Protein AF-A0AA95G9Y7-F1 (afdb_monomer)

Sequence (364 aa):
MKKKYLAIGLLVFGACGKKENTESSNKNIEGNEYFWQDPNPALSSEVNNLIQQQLNQIKGSCKTSQFDTLCQQVSVFPSKAQPKAESEGLRVLIFDDDSMRLASFTRYSKRVLLNLRENENGNFLEDTEDLKIPLAVKNILLDTLANDKYEKIPYELLNRSKSLFKNYFSNSIHGTNNLHGSLIFNYLANNSPSSQFIIAYSNKTDILRKLLTSNDSEEVKLEKISKYFNSNAESLIRNINDYNINFVSLSRGVSRDYYLGMSVSNNLKLKIEQLYYDKFLNRIANETNAVLVQSAADPEYHINKNDPFYFSDCTKNNNRIRVAFVGEYNHSFSKLGSRESKYIETNKKAEQCTDVFINIPNDE

Secondary structure (DSSP, 8-state):
----------------------------------SS--S-HHHHHHHHHHHHHHHTT--S-TTT-TT-GGGSEEEEPPP-PPPPGGGTT--EEEEE-GGGHHHHHTTTGGGEEEEEEE-TTS-EEE--PPEEEEHHHHIIIIIITTSTTTTTS-GGGGHHHHHHHHHHHTTTS-S-S--HHHHHHHHHHHH-TT--EEEEE--HHHHHHHHHTSSS-HHHHHHHHHHHHHHHHHHHHHHHHHTT--EEEE---S-GGGGTT----HHHHHHHHHHHIIIIIHHHHHSSSSEEEEE---TT----TTSTTIIIII---TTEEEEEEE--TT----TT----GGGGGGGTTTGGG-SEEEE-----

Solvent-accessible surface area (backbone atoms only — not comparable to full-atom values): 20914 Å² total; per-residue (Å²): 132,92,83,94,84,84,85,91,84,89,88,80,87,82,87,89,87,82,88,83,89,80,79,82,76,92,71,74,79,81,63,88,68,64,91,70,77,70,92,48,60,68,60,44,50,50,55,35,53,54,51,42,62,57,57,72,68,54,95,53,36,40,90,75,32,68,86,40,71,52,38,33,75,39,80,42,53,59,32,68,25,77,91,57,77,80,18,66,85,44,16,34,34,40,44,37,43,63,46,31,51,65,47,40,38,31,34,44,18,82,33,19,46,36,41,29,34,46,44,93,66,28,36,59,42,76,50,78,68,63,48,68,33,25,37,49,55,47,46,48,31,37,74,46,31,42,31,90,92,43,48,60,57,49,73,79,65,39,56,90,33,50,61,59,53,44,63,38,34,64,87,56,72,62,94,62,100,54,59,58,29,30,50,56,49,52,52,51,50,36,75,39,72,53,40,31,30,34,44,35,27,55,51,57,76,57,50,56,45,55,54,70,73,45,93,65,54,73,68,58,37,50,52,53,50,42,50,29,32,35,32,36,26,55,40,47,49,49,56,34,62,80,67,57,32,35,33,34,42,32,76,64,81,81,52,77,76,74,49,64,97,54,99,68,56,67,70,59,47,29,53,48,26,39,39,44,21,66,33,23,57,53,40,46,29,70,78,43,91,23,38,33,40,27,50,30,51,60,40,91,43,72,75,46,94,89,39,41,54,21,45,48,48,45,57,86,52,94,34,49,45,25,39,36,76,31,86,62,81,92,57,91,74,53,100,86,55,84,86,64,68,76,69,40,66,86,32,61,46,18,50,84,27,38,74,44,76,41,81,58,89,79,96,125

Nearest PDB structures (foldseek):
  4w8b-assembly1_A  TM=4.352E-01  e=1.012E-01  uncultured bacterium
  3zmr-assembly2_B  TM=3.519E-01  e=2.431E-01  Bacteroides ovatus
  6haa-assembly2_B  TM=3.361E-01  e=2.896E-01  Cellvibrio japonicus Ueda107
  1xya-assembly1_B-2  TM=3.220E-01  e=4.256E+00  Streptomyces olivochromogenes
  1clk-assembly1_A  TM=3.272E-01  e=4.015E+00  Streptomyces diastaticus

Mean predicted aligned error: 10.26 Å

Structure (mmCIF, N/CA/C/O backbone):
data_AF-A0AA95G9Y7-F1
#
_entry.id   AF-A0AA95G9Y7-F1
#
loop_
_atom_site.group_PDB
_atom_site.id
_atom_site.type_symbol
_atom_site.label_atom_id
_atom_site.label_alt_id
_atom_site.label_comp_id
_atom_site.label_asym_id
_atom_site.label_entity_id
_atom_site.label_seq_id
_atom_site.pdbx_PDB_ins_code
_atom_site.Cartn_x
_atom_site.Cartn_y
_atom_site.Cartn_z
_atom_site.occupancy
_atom_site.B_iso_or_equiv
_atom_site.auth_seq_id
_atom_site.auth_comp_id
_atom_site.auth_asym_id
_atom_site.auth_atom_id
_atom_site.pdbx_PDB_model_num
ATOM 1 N N . MET A 1 1 ? 36.450 -7.597 64.396 1.00 30.86 1 MET A N 1
ATOM 2 C CA . MET A 1 1 ? 37.607 -6.823 63.862 1.00 30.86 1 MET A CA 1
ATOM 3 C C . MET A 1 1 ? 38.165 -7.529 62.622 1.00 30.86 1 MET A C 1
ATOM 5 O O . MET A 1 1 ? 37.972 -8.728 62.559 1.00 30.86 1 MET A O 1
ATOM 9 N N . LYS A 1 2 ? 38.832 -6.795 61.700 1.00 26.47 2 LYS A N 1
ATOM 10 C CA . LYS A 1 2 ? 40.014 -7.163 60.850 1.00 26.47 2 LYS A CA 1
ATOM 11 C C . LYS A 1 2 ? 40.181 -8.650 60.418 1.00 26.47 2 LYS A C 1
ATOM 13 O O . LYS A 1 2 ? 40.259 -9.489 61.298 1.00 26.47 2 LYS A O 1
ATOM 18 N N . LYS A 1 3 ? 40.423 -9.070 59.160 1.00 26.83 3 LYS A N 1
ATOM 19 C CA . LYS A 1 3 ? 40.671 -8.504 57.792 1.00 26.83 3 LYS A CA 1
ATOM 20 C C . LYS A 1 3 ? 40.284 -9.630 56.778 1.00 26.83 3 LYS A C 1
ATOM 22 O O . LYS A 1 3 ? 40.295 -10.781 57.185 1.00 26.83 3 LYS A O 1
ATOM 27 N N . LYS A 1 4 ? 39.826 -9.430 55.530 1.00 29.59 4 LYS A N 1
ATOM 28 C CA . LYS A 1 4 ? 40.417 -8.809 54.310 1.00 29.59 4 LYS A CA 1
ATOM 29 C C . LYS A 1 4 ? 41.682 -9.481 53.715 1.00 29.59 4 LYS A C 1
ATOM 31 O O . LYS A 1 4 ? 42.778 -9.141 54.141 1.00 29.59 4 LYS A O 1
ATOM 36 N N . TYR A 1 5 ? 41.486 -10.256 52.637 1.00 28.80 5 TYR A N 1
ATOM 37 C CA . TYR A 1 5 ? 42.328 -10.434 51.423 1.00 28.80 5 TYR A CA 1
ATOM 38 C C . TYR A 1 5 ? 41.368 -10.836 50.265 1.00 28.80 5 TYR A C 1
ATOM 40 O O . TYR A 1 5 ? 40.362 -11.467 50.580 1.00 28.80 5 TYR A O 1
ATOM 48 N N . LEU A 1 6 ? 41.450 -10.481 48.970 1.00 23.64 6 LEU A N 1
ATOM 49 C CA . LEU A 1 6 ? 42.332 -9.655 48.109 1.00 23.64 6 LEU A CA 1
ATOM 50 C C . LEU A 1 6 ? 43.376 -10.401 47.234 1.00 23.64 6 LEU A C 1
ATOM 52 O O . LEU A 1 6 ? 44.084 -11.261 47.739 1.00 23.64 6 LEU A O 1
ATOM 56 N N . ALA A 1 7 ? 43.486 -9.951 45.966 1.00 25.08 7 ALA A N 1
ATOM 57 C CA . ALA A 1 7 ? 44.281 -10.445 44.814 1.00 25.08 7 ALA A CA 1
ATOM 58 C C . ALA A 1 7 ? 43.770 -11.764 44.170 1.00 25.08 7 ALA A C 1
ATOM 60 O O . ALA A 1 7 ? 43.450 -12.693 44.899 1.00 25.08 7 ALA A O 1
ATOM 61 N N . ILE A 1 8 ? 43.530 -11.930 42.852 1.00 23.41 8 ILE A N 1
ATOM 62 C CA . ILE A 1 8 ? 43.973 -11.316 41.562 1.00 23.41 8 ILE A CA 1
ATOM 63 C C . ILE A 1 8 ? 45.284 -11.903 40.995 1.00 23.41 8 ILE A C 1
ATOM 65 O O . ILE A 1 8 ? 46.336 -11.758 41.605 1.00 23.41 8 ILE A O 1
ATOM 69 N N . GLY A 1 9 ? 45.207 -12.471 39.778 1.00 22.39 9 GLY A N 1
ATOM 70 C CA . GLY A 1 9 ? 46.337 -12.915 38.938 1.00 22.39 9 GLY A CA 1
ATOM 71 C C . GLY A 1 9 ? 45.925 -14.063 37.990 1.00 22.39 9 GLY A C 1
ATOM 72 O O . GLY A 1 9 ? 45.744 -15.175 38.461 1.00 22.39 9 GLY A O 1
ATOM 73 N N . LEU A 1 10 ? 45.495 -13.829 36.742 1.00 22.98 10 LEU A N 1
ATOM 74 C CA . LEU A 1 10 ? 46.286 -13.639 35.503 1.00 22.98 10 LEU A CA 1
ATOM 75 C C . LEU A 1 10 ? 47.171 -14.828 35.072 1.00 22.98 10 LEU A C 1
ATOM 77 O O . LEU A 1 10 ? 48.217 -15.067 35.664 1.00 22.98 10 LEU A O 1
ATOM 81 N N . LEU A 1 11 ? 46.816 -15.447 33.938 1.00 24.80 11 LEU A N 1
ATOM 82 C CA . LEU A 1 11 ? 47.753 -15.953 32.923 1.00 24.80 11 LEU A CA 1
ATOM 83 C C . LEU A 1 11 ? 47.055 -15.995 31.545 1.00 24.80 11 LEU A C 1
ATOM 85 O O . LEU A 1 11 ? 45.828 -16.034 31.473 1.00 24.80 11 LEU A O 1
ATOM 89 N N . VAL A 1 12 ? 47.833 -15.882 30.464 1.00 24.73 12 VAL A N 1
ATOM 90 C CA . VAL A 1 12 ? 47.391 -15.608 29.076 1.00 24.73 12 VAL A CA 1
ATOM 91 C C . VAL A 1 12 ? 48.284 -16.407 28.099 1.00 24.73 12 VAL A C 1
ATOM 93 O O . VAL A 1 12 ? 49.319 -16.918 28.519 1.00 24.73 12 VAL A O 1
ATOM 96 N N . PHE A 1 13 ? 47.914 -16.446 26.808 1.00 23.73 13 PHE A N 1
ATOM 97 C CA . PHE A 1 13 ? 48.623 -17.063 25.663 1.00 23.73 13 PHE A CA 1
ATOM 98 C C . PHE A 1 13 ? 48.520 -18.609 25.569 1.00 23.73 13 PHE A C 1
ATOM 100 O O . PHE A 1 13 ? 48.408 -19.290 26.578 1.00 23.73 13 PHE A O 1
ATOM 107 N N . GLY A 1 14 ? 48.542 -19.233 24.379 1.00 22.42 14 GLY A N 1
ATOM 108 C CA . GLY A 1 14 ? 48.404 -18.649 23.035 1.00 22.42 14 GLY A CA 1
ATOM 109 C C . GLY A 1 14 ? 48.914 -19.521 21.866 1.00 22.42 14 GLY A C 1
ATOM 110 O O . GLY A 1 14 ? 50.105 -19.774 21.780 1.00 22.42 14 GLY A O 1
ATOM 111 N N . ALA A 1 15 ? 48.015 -19.823 20.915 1.00 23.59 15 ALA A N 1
ATOM 112 C CA . ALA A 1 15 ? 48.247 -20.086 19.477 1.00 23.59 15 ALA A CA 1
ATOM 113 C C . ALA A 1 15 ? 48.925 -21.390 18.938 1.00 23.59 15 ALA A C 1
ATOM 115 O O . ALA A 1 15 ? 50.012 -21.786 19.334 1.00 23.59 15 ALA A O 1
ATOM 116 N N . CYS A 1 16 ? 48.311 -21.890 17.846 1.00 24.09 16 CYS A N 1
ATOM 117 C CA . CYS A 1 16 ? 48.890 -22.514 16.630 1.00 24.09 16 CYS A CA 1
ATOM 118 C C . CYS A 1 16 ? 49.346 -23.998 16.542 1.00 24.09 16 CYS A C 1
ATOM 120 O O . CYS A 1 16 ? 50.418 -24.373 17.000 1.00 24.09 16 CYS A O 1
ATOM 122 N N . GLY A 1 17 ? 48.654 -24.745 15.656 1.00 24.36 17 GLY A N 1
ATOM 123 C CA . GLY A 1 17 ? 49.192 -25.864 14.849 1.00 24.36 17 GLY A CA 1
ATOM 124 C C . GLY A 1 17 ? 48.688 -27.268 15.234 1.00 24.36 17 GLY A C 1
ATOM 125 O O . GLY A 1 17 ? 48.636 -27.580 16.412 1.00 24.36 17 GLY A O 1
ATOM 126 N N . LYS A 1 18 ? 48.321 -28.171 14.307 1.00 25.34 18 LYS A N 1
ATOM 127 C CA . LYS A 1 18 ? 48.218 -28.108 12.826 1.00 25.34 18 LYS A CA 1
ATOM 128 C C . LYS A 1 18 ? 47.120 -29.080 12.323 1.00 25.34 18 LYS A C 1
ATOM 130 O O . LYS A 1 18 ? 46.614 -29.884 13.094 1.00 25.34 18 LYS A O 1
ATOM 135 N N . LYS A 1 19 ? 46.761 -28.985 11.032 1.00 30.19 19 LYS A N 1
ATOM 136 C CA . LYS A 1 19 ? 45.805 -29.880 10.341 1.00 30.19 19 LYS A CA 1
ATOM 137 C C . LYS A 1 19 ? 46.267 -31.343 10.309 1.00 30.19 19 LYS A C 1
ATOM 139 O O . LYS A 1 19 ? 47.453 -31.583 10.101 1.00 30.19 19 LYS A O 1
ATOM 144 N N . GLU A 1 20 ? 45.296 -32.248 10.229 1.00 27.09 20 GLU A N 1
ATOM 145 C CA . GLU A 1 20 ? 45.345 -33.375 9.287 1.00 27.09 20 GLU A CA 1
ATOM 146 C C . GLU A 1 20 ? 44.022 -33.442 8.495 1.00 27.09 20 GLU A C 1
ATOM 148 O O . GLU A 1 20 ? 43.047 -32.784 8.869 1.00 27.09 20 GLU A O 1
ATOM 153 N N . ASN A 1 21 ? 44.011 -34.117 7.343 1.00 26.23 21 ASN A N 1
ATOM 154 C CA . ASN A 1 21 ? 42.935 -33.987 6.351 1.00 26.23 21 ASN A CA 1
ATOM 155 C C . ASN A 1 21 ? 41.857 -35.072 6.497 1.00 26.23 21 ASN A C 1
ATOM 157 O O . ASN A 1 21 ? 42.170 -36.256 6.559 1.00 26.23 21 ASN A O 1
ATOM 161 N N . THR A 1 22 ? 40.590 -34.674 6.379 1.00 31.47 22 THR A N 1
ATOM 162 C CA . THR A 1 22 ? 39.529 -35.536 5.836 1.00 31.47 22 THR A CA 1
ATOM 163 C C . THR A 1 22 ? 39.058 -34.930 4.520 1.00 31.47 22 THR A C 1
ATOM 165 O O . THR A 1 22 ? 38.444 -33.866 4.492 1.00 31.47 22 THR A O 1
ATOM 168 N N . GLU A 1 23 ? 39.419 -35.574 3.412 1.00 29.02 23 GLU A N 1
ATOM 169 C CA . GLU A 1 23 ? 38.841 -35.274 2.102 1.00 29.02 23 GLU A CA 1
ATOM 170 C C . GLU A 1 23 ? 37.500 -36.001 1.931 1.00 29.02 23 GLU A C 1
ATOM 172 O O . GLU A 1 23 ? 37.201 -36.970 2.629 1.00 29.02 23 GLU A O 1
ATOM 177 N N . SER A 1 24 ? 36.718 -35.544 0.951 1.00 27.02 24 SER A N 1
ATOM 178 C CA . SER A 1 24 ? 35.303 -35.865 0.720 1.00 27.02 24 SER A CA 1
ATOM 179 C C . SER A 1 24 ? 34.350 -35.333 1.819 1.00 27.02 24 SER A C 1
ATOM 181 O O . SER A 1 24 ? 34.545 -35.558 3.004 1.00 27.02 24 SER A O 1
ATOM 183 N N . SER A 1 25 ? 33.290 -34.581 1.508 1.00 27.66 25 SER A N 1
ATOM 184 C CA . SER A 1 25 ? 32.765 -34.188 0.193 1.00 27.66 25 SER A CA 1
ATOM 185 C C . SER A 1 25 ? 32.640 -32.669 0.063 1.00 27.66 25 SER A C 1
ATOM 187 O O . SER A 1 25 ? 32.062 -32.009 0.924 1.00 27.66 25 SER A O 1
ATOM 189 N N . ASN A 1 26 ? 33.100 -32.126 -1.071 1.00 28.78 26 ASN A N 1
ATOM 190 C CA . ASN A 1 26 ? 32.637 -30.825 -1.549 1.00 28.78 26 ASN A CA 1
ATOM 191 C C . ASN A 1 26 ? 31.182 -30.974 -2.008 1.00 28.78 26 ASN A C 1
ATOM 193 O O . ASN A 1 26 ? 30.898 -31.065 -3.202 1.00 28.78 26 ASN A O 1
ATOM 197 N N . LYS A 1 27 ? 30.243 -30.978 -1.059 1.00 27.58 27 LYS A N 1
ATOM 198 C CA . LYS A 1 27 ? 28.942 -30.387 -1.348 1.00 27.58 27 LYS A CA 1
ATOM 199 C C . LYS A 1 27 ? 29.130 -28.880 -1.318 1.00 27.58 27 LYS A C 1
ATOM 201 O O . LYS A 1 27 ? 29.142 -28.274 -0.249 1.00 27.58 27 LYS A O 1
ATOM 206 N N . ASN A 1 28 ? 29.252 -28.290 -2.503 1.00 30.48 28 ASN A N 1
ATOM 207 C CA . ASN A 1 28 ? 28.857 -26.903 -2.677 1.00 30.48 28 ASN A CA 1
ATOM 208 C C . ASN A 1 28 ? 27.425 -26.783 -2.142 1.00 30.48 28 ASN A C 1
ATOM 210 O O . ASN A 1 28 ? 26.511 -27.378 -2.709 1.00 30.48 28 ASN A O 1
ATOM 214 N N . ILE A 1 29 ? 27.219 -26.009 -1.075 1.00 31.02 29 ILE A N 1
ATOM 215 C CA . ILE A 1 29 ? 25.892 -25.459 -0.769 1.00 31.02 29 ILE A CA 1
ATOM 216 C C . ILE A 1 29 ? 25.735 -24.198 -1.633 1.00 31.02 29 ILE A C 1
ATOM 218 O O . ILE A 1 29 ? 25.588 -23.074 -1.161 1.00 31.02 29 ILE A O 1
ATOM 222 N N . GLU A 1 30 ? 25.842 -24.405 -2.947 1.00 33.47 30 GLU A N 1
ATOM 223 C CA . GLU A 1 30 ? 25.280 -23.509 -3.947 1.00 33.47 30 GLU A CA 1
ATOM 224 C C . GLU A 1 30 ? 23.775 -23.751 -3.907 1.00 33.47 30 GLU A C 1
ATOM 226 O O . GLU A 1 30 ? 23.289 -24.742 -4.443 1.00 33.47 30 GLU A O 1
ATOM 231 N N . GLY A 1 31 ? 23.061 -22.892 -3.182 1.00 30.95 31 GLY A N 1
ATOM 232 C CA . GLY A 1 31 ? 21.635 -23.076 -2.937 1.00 30.95 31 GLY A CA 1
ATOM 233 C C . GLY A 1 31 ? 21.244 -22.905 -1.474 1.00 30.95 31 GLY A C 1
ATOM 234 O O . GLY A 1 31 ? 20.761 -23.842 -0.849 1.00 30.95 31 GLY A O 1
ATOM 235 N N . ASN A 1 32 ? 21.292 -21.662 -0.985 1.00 31.58 32 ASN A N 1
ATOM 236 C CA . ASN A 1 32 ? 20.042 -21.142 -0.432 1.00 31.58 32 ASN A CA 1
ATOM 237 C C . ASN A 1 32 ? 19.135 -20.906 -1.647 1.00 31.58 32 ASN A C 1
ATOM 239 O O . ASN A 1 32 ? 19.157 -19.830 -2.247 1.00 31.58 32 ASN A O 1
ATOM 243 N N . GLU A 1 33 ? 18.435 -21.953 -2.089 1.00 38.56 33 GLU A N 1
ATOM 244 C CA . GLU A 1 33 ? 17.423 -21.817 -3.131 1.00 38.56 33 GLU A CA 1
ATOM 245 C C . GLU A 1 33 ? 16.300 -20.952 -2.559 1.00 38.56 33 GLU A C 1
ATOM 247 O O . GLU A 1 33 ? 15.629 -21.337 -1.602 1.00 38.56 33 GLU A O 1
ATOM 252 N N . TYR A 1 34 ? 16.130 -19.750 -3.111 1.00 45.41 34 TYR A N 1
ATOM 253 C CA . TYR A 1 34 ? 15.002 -18.896 -2.764 1.00 45.41 34 TYR A CA 1
ATOM 254 C C . TYR A 1 34 ? 13.709 -19.683 -3.006 1.00 45.41 34 TYR A C 1
ATOM 256 O O . TYR A 1 34 ? 13.518 -20.230 -4.089 1.00 45.41 34 TYR A O 1
ATOM 264 N N . PHE A 1 35 ? 12.809 -19.719 -2.017 1.00 48.72 35 PHE A N 1
ATOM 265 C CA . PHE A 1 35 ? 11.574 -20.523 -2.063 1.00 48.72 35 PHE A CA 1
ATOM 266 C C . PHE A 1 35 ? 10.632 -20.174 -3.237 1.00 48.72 35 PHE A C 1
ATOM 268 O O . PHE A 1 35 ? 9.710 -20.927 -3.553 1.00 48.72 35 PHE A O 1
ATOM 275 N N . TRP A 1 36 ? 10.899 -19.065 -3.929 1.00 51.94 36 TRP A N 1
ATOM 276 C CA . TRP A 1 36 ? 10.434 -18.801 -5.284 1.00 51.94 36 TRP A CA 1
ATOM 277 C C . TRP A 1 36 ? 11.078 -19.753 -6.304 1.00 51.94 36 TRP A C 1
ATOM 279 O O . TRP A 1 36 ? 12.135 -19.458 -6.864 1.00 51.94 36 TRP A O 1
ATOM 289 N N . GLN A 1 37 ? 10.389 -20.853 -6.623 1.00 63.66 37 GLN A N 1
ATOM 290 C CA . GLN A 1 37 ? 10.667 -21.602 -7.852 1.00 63.66 37 GLN A CA 1
ATOM 291 C C . GLN A 1 37 ? 10.504 -20.666 -9.058 1.00 63.66 37 GLN A C 1
ATOM 293 O O . GLN A 1 37 ? 9.392 -20.241 -9.370 1.00 63.66 37 GLN A O 1
ATOM 298 N N . ASP A 1 38 ? 11.615 -20.338 -9.718 1.00 71.94 38 ASP A N 1
ATOM 299 C CA . ASP A 1 38 ? 11.635 -19.461 -10.887 1.00 71.94 38 ASP A CA 1
ATOM 300 C C . ASP A 1 38 ? 10.831 -20.099 -12.040 1.00 71.94 38 ASP A C 1
ATOM 302 O O . ASP A 1 38 ? 11.243 -21.135 -12.573 1.00 71.94 38 ASP A O 1
ATOM 306 N N . PRO A 1 39 ? 9.684 -19.517 -12.445 1.00 73.19 39 PRO A N 1
ATOM 307 C CA . PRO A 1 39 ? 8.823 -20.109 -13.462 1.00 73.19 39 PRO A CA 1
ATOM 308 C C . PRO A 1 39 ? 9.375 -19.923 -14.883 1.00 73.19 39 PRO A C 1
ATOM 310 O O . PRO A 1 39 ? 8.835 -20.506 -15.823 1.00 73.19 39 PRO A O 1
ATOM 313 N N . ASN A 1 40 ? 10.417 -19.102 -15.072 1.00 81.75 40 ASN A N 1
ATOM 314 C CA . ASN A 1 40 ? 11.083 -18.919 -16.358 1.00 81.75 40 ASN A CA 1
ATOM 315 C C . ASN A 1 40 ? 12.567 -18.516 -16.177 1.00 81.75 40 ASN A C 1
ATOM 317 O O . ASN A 1 40 ? 12.933 -17.365 -16.443 1.00 81.75 40 ASN A O 1
ATOM 321 N N . PRO A 1 41 ? 13.454 -19.464 -15.805 1.00 84.94 41 PRO A N 1
ATOM 322 C CA . PRO A 1 41 ? 14.859 -19.167 -15.506 1.00 84.94 41 PRO A CA 1
ATOM 323 C C . PRO A 1 41 ? 15.636 -18.541 -16.671 1.00 84.94 41 PRO A C 1
ATOM 325 O O . PRO A 1 41 ? 16.588 -17.790 -16.459 1.00 84.94 41 PRO A O 1
ATOM 328 N N . ALA A 1 42 ? 15.225 -18.820 -17.914 1.00 87.50 42 ALA A N 1
ATOM 329 C CA . ALA A 1 42 ? 15.809 -18.207 -19.103 1.00 87.50 42 ALA A CA 1
ATOM 330 C C . ALA A 1 42 ? 15.519 -16.697 -19.155 1.00 87.50 42 ALA A C 1
ATOM 332 O O . ALA A 1 42 ? 16.441 -15.900 -19.320 1.00 87.50 42 ALA A O 1
ATOM 333 N N . LEU A 1 43 ? 14.259 -16.305 -18.944 1.00 86.69 43 LEU A N 1
ATOM 334 C CA . LEU A 1 43 ? 13.825 -14.907 -18.908 1.00 86.69 43 LEU A CA 1
ATOM 335 C C . LEU A 1 43 ? 14.426 -14.152 -17.712 1.00 86.69 43 LEU A C 1
ATOM 337 O O . LEU A 1 43 ? 14.919 -13.033 -17.864 1.00 86.69 43 LEU A O 1
ATOM 341 N N . SER A 1 44 ? 14.440 -14.781 -16.536 1.00 87.12 44 SER A N 1
ATOM 342 C CA . SER A 1 44 ? 15.056 -14.229 -15.326 1.00 87.12 44 SER A CA 1
ATOM 343 C C . SER A 1 44 ? 16.564 -14.025 -15.506 1.00 87.12 44 SER A C 1
ATOM 345 O O . SER A 1 44 ? 17.100 -12.983 -15.122 1.00 87.12 44 SER A O 1
ATOM 347 N N . SER A 1 45 ? 17.271 -14.958 -16.157 1.00 87.62 45 SER A N 1
ATOM 348 C CA . SER A 1 45 ? 18.690 -14.770 -16.476 1.00 87.62 45 SER A CA 1
ATOM 349 C C . SER A 1 45 ? 18.920 -13.712 -17.560 1.00 87.62 45 SER A C 1
ATOM 351 O O . SER A 1 45 ? 19.908 -12.985 -17.472 1.00 87.62 45 SER A O 1
ATOM 353 N N . GLU A 1 46 ? 18.038 -13.591 -18.557 1.00 90.81 46 GLU A N 1
ATOM 354 C CA . GLU A 1 46 ? 18.117 -12.557 -19.599 1.00 90.81 46 GLU A CA 1
ATOM 355 C C . GLU A 1 46 ? 18.043 -11.149 -18.988 1.00 90.81 46 GLU A C 1
ATOM 357 O O . GLU A 1 46 ? 18.934 -10.326 -19.219 1.00 90.81 46 GLU A O 1
ATOM 362 N N . VAL A 1 47 ? 17.032 -10.882 -18.152 1.00 89.62 47 VAL A N 1
ATOM 363 C CA . VAL A 1 47 ? 16.840 -9.554 -17.550 1.00 89.62 47 VAL A CA 1
ATOM 364 C C . VAL A 1 47 ? 17.939 -9.209 -16.536 1.00 89.62 47 VAL A C 1
ATOM 366 O O . VAL A 1 47 ? 18.428 -8.079 -16.539 1.00 89.62 47 VAL A O 1
ATOM 369 N N . ASN A 1 48 ? 18.414 -10.171 -15.730 1.00 88.38 48 ASN A N 1
ATOM 370 C CA . ASN A 1 48 ? 19.554 -9.940 -14.831 1.00 88.38 48 ASN A CA 1
ATOM 371 C C . ASN A 1 48 ? 20.830 -9.601 -15.622 1.00 88.38 48 ASN A C 1
ATOM 373 O O . ASN A 1 48 ? 21.532 -8.658 -15.258 1.00 88.38 48 ASN A O 1
ATOM 377 N N . ASN A 1 49 ? 21.114 -10.315 -16.720 1.00 89.56 49 ASN A N 1
ATOM 378 C CA . ASN A 1 49 ? 22.276 -10.035 -17.567 1.00 89.56 49 ASN A CA 1
ATOM 379 C C . ASN A 1 49 ? 22.202 -8.624 -18.177 1.00 89.56 49 ASN A C 1
ATOM 381 O O . ASN A 1 49 ? 23.197 -7.899 -18.155 1.00 89.56 49 ASN A O 1
ATOM 385 N N . LEU A 1 50 ? 21.026 -8.203 -18.661 1.00 90.31 50 LEU A N 1
ATOM 386 C CA . LEU A 1 50 ? 20.821 -6.857 -19.206 1.00 90.31 50 LEU A CA 1
ATOM 387 C C . LEU A 1 50 ? 21.030 -5.767 -18.138 1.00 90.31 50 LEU A C 1
ATOM 389 O O . LEU A 1 50 ? 21.716 -4.775 -18.387 1.00 90.31 50 LEU A O 1
ATOM 393 N N . ILE A 1 51 ? 20.487 -5.959 -16.930 1.00 89.19 51 ILE A N 1
ATOM 394 C CA . ILE A 1 51 ? 20.652 -5.011 -15.818 1.00 89.19 51 ILE A CA 1
ATOM 395 C C . ILE A 1 51 ? 22.123 -4.942 -15.383 1.00 89.19 51 ILE A C 1
ATOM 397 O O . ILE A 1 51 ? 22.652 -3.848 -15.195 1.00 89.19 51 ILE A O 1
ATOM 401 N N . GLN A 1 52 ? 22.824 -6.076 -15.275 1.00 87.88 52 GLN A N 1
ATOM 402 C CA . GLN A 1 52 ? 24.261 -6.091 -14.970 1.00 87.88 52 GLN A CA 1
ATOM 403 C C . GLN A 1 52 ? 25.086 -5.356 -16.042 1.00 87.88 52 GLN A C 1
ATOM 405 O O . GLN A 1 52 ? 25.974 -4.579 -15.696 1.00 87.88 52 GLN A O 1
ATOM 410 N N . GLN A 1 53 ? 24.765 -5.524 -17.330 1.00 88.31 53 GLN A N 1
ATOM 411 C CA . GLN A 1 53 ? 25.419 -4.793 -18.424 1.00 88.31 53 GLN A CA 1
ATOM 412 C C . GLN A 1 53 ? 25.193 -3.274 -18.365 1.00 88.31 53 GLN A C 1
ATOM 414 O O . GLN A 1 53 ? 26.073 -2.526 -18.786 1.00 88.31 53 GLN A O 1
ATOM 419 N N . GLN A 1 54 ? 24.055 -2.805 -17.842 1.00 87.75 54 GLN A N 1
ATOM 420 C CA . GLN A 1 54 ? 23.801 -1.376 -17.610 1.00 87.75 54 GLN A CA 1
ATOM 421 C C . GLN A 1 54 ? 24.561 -0.860 -16.377 1.00 87.75 54 GLN A C 1
ATOM 423 O O . GLN A 1 54 ? 25.229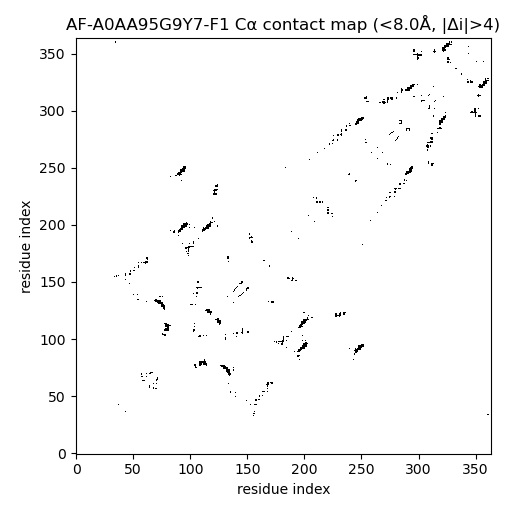 0.169 -16.451 1.00 87.75 54 GLN A O 1
ATOM 428 N N . LEU A 1 55 ? 24.522 -1.593 -15.258 1.00 86.19 55 LEU A N 1
ATOM 429 C CA . LEU A 1 55 ? 25.200 -1.212 -14.011 1.00 86.19 55 LEU A CA 1
ATOM 430 C C . LEU A 1 55 ? 26.728 -1.136 -14.172 1.00 86.19 55 LEU A C 1
ATOM 432 O O . LEU A 1 55 ? 27.349 -0.193 -13.691 1.00 86.19 55 LEU A O 1
ATOM 436 N N . ASN A 1 56 ? 27.328 -2.075 -14.908 1.00 86.38 56 ASN A N 1
ATOM 437 C CA . ASN A 1 56 ? 28.779 -2.135 -15.123 1.00 86.38 56 ASN A CA 1
ATOM 438 C C . ASN A 1 56 ? 29.344 -0.979 -15.980 1.00 86.38 56 ASN A C 1
ATOM 440 O O . ASN A 1 56 ? 30.562 -0.858 -16.102 1.00 86.38 56 ASN A O 1
ATOM 444 N N . GLN A 1 57 ? 28.498 -0.129 -16.576 1.00 85.25 57 GLN A N 1
ATOM 445 C CA . GLN A 1 57 ? 28.938 1.075 -17.299 1.00 85.25 57 GLN A CA 1
ATOM 446 C C . GLN A 1 57 ? 29.267 2.243 -16.356 1.00 85.25 57 GLN A C 1
ATOM 448 O O . GLN A 1 57 ? 30.000 3.154 -16.744 1.00 85.25 57 GLN A O 1
ATOM 453 N N . ILE A 1 58 ? 28.741 2.215 -15.127 1.00 85.06 58 ILE A N 1
ATOM 454 C CA . ILE A 1 58 ? 28.867 3.297 -14.149 1.00 85.06 58 ILE A CA 1
ATOM 455 C C . ILE A 1 58 ? 30.255 3.227 -13.497 1.00 85.06 58 ILE A C 1
ATOM 457 O O . ILE A 1 58 ? 30.628 2.220 -12.887 1.00 85.06 58 ILE A O 1
ATOM 461 N N . LYS A 1 59 ? 31.035 4.310 -13.594 1.00 77.69 59 LYS A N 1
ATOM 462 C CA . LYS A 1 59 ? 32.480 4.309 -13.267 1.00 77.69 59 LYS A CA 1
ATOM 463 C C . LYS A 1 59 ? 32.809 4.425 -11.771 1.00 77.69 59 LYS A C 1
ATOM 465 O O . LYS A 1 59 ? 33.968 4.585 -11.398 1.00 77.69 59 LYS A O 1
ATOM 470 N N . GLY A 1 60 ? 31.801 4.364 -10.907 1.00 75.00 60 GLY A N 1
ATOM 471 C CA . GLY A 1 60 ? 31.909 4.394 -9.447 1.00 75.00 60 GLY A CA 1
ATOM 472 C C . GLY A 1 60 ? 30.528 4.561 -8.811 1.00 75.00 60 GLY A C 1
ATOM 473 O O . GLY A 1 60 ? 29.533 4.649 -9.521 1.00 75.00 60 GLY A O 1
ATOM 474 N N . SER A 1 61 ? 30.436 4.618 -7.481 1.00 79.38 61 SER A N 1
ATOM 475 C CA . SER A 1 61 ? 29.144 4.873 -6.823 1.00 79.38 61 SER A CA 1
ATOM 476 C C . SER A 1 61 ? 28.608 6.262 -7.191 1.00 79.38 61 SER A C 1
ATOM 478 O O . SER A 1 61 ? 29.364 7.237 -7.205 1.00 79.38 61 SER A O 1
ATOM 480 N N . CYS A 1 62 ? 27.298 6.402 -7.410 1.00 77.56 62 CYS A N 1
ATOM 481 C CA . CYS A 1 62 ? 26.696 7.700 -7.735 1.00 77.56 62 CYS A CA 1
ATOM 482 C C . CYS A 1 62 ? 26.749 8.712 -6.577 1.00 77.56 62 CYS A C 1
ATOM 484 O O . CYS A 1 62 ? 26.527 9.903 -6.783 1.00 77.56 62 CYS A O 1
ATOM 486 N N . LYS A 1 63 ? 27.139 8.268 -5.374 1.00 71.56 63 LYS A N 1
ATOM 487 C CA . LYS A 1 63 ? 27.527 9.136 -4.252 1.00 71.56 63 LYS A CA 1
ATOM 488 C C . LYS A 1 63 ? 28.805 9.946 -4.523 1.00 71.56 63 LYS A C 1
ATOM 490 O O . LYS A 1 63 ? 28.942 11.048 -4.003 1.00 71.56 63 LYS A O 1
ATOM 495 N N . THR A 1 64 ? 29.740 9.400 -5.302 1.00 66.75 64 THR A N 1
ATOM 496 C CA . THR A 1 64 ? 31.065 9.988 -5.580 1.00 66.75 64 THR A CA 1
ATOM 497 C C . THR A 1 64 ? 31.213 10.470 -7.021 1.00 66.75 64 THR A C 1
ATOM 499 O O . THR A 1 64 ? 31.906 11.451 -7.274 1.00 66.75 64 THR A O 1
ATOM 502 N N . SER A 1 65 ? 30.548 9.812 -7.970 1.00 69.44 65 SER A N 1
ATOM 503 C CA . SER A 1 65 ? 30.723 10.034 -9.410 1.00 69.44 65 SER A CA 1
ATOM 504 C C . SER A 1 65 ? 29.689 11.009 -9.990 1.00 69.44 65 SER A C 1
ATOM 506 O O . SER A 1 65 ? 28.997 10.684 -10.948 1.00 69.44 65 SER A O 1
ATOM 508 N N . GLN A 1 66 ? 29.572 12.219 -9.429 1.00 64.31 66 GLN A N 1
ATOM 509 C CA . GLN A 1 66 ? 28.559 13.214 -9.847 1.00 64.31 66 GLN A CA 1
ATOM 510 C C . GLN A 1 66 ? 28.690 13.680 -11.314 1.00 64.31 66 GLN A C 1
ATOM 512 O O . GLN A 1 66 ? 27.728 14.177 -11.893 1.00 64.31 66 GLN A O 1
ATOM 517 N N . PHE A 1 67 ? 29.867 13.502 -11.922 1.00 69.81 67 PHE A N 1
ATOM 518 C CA . PHE A 1 67 ? 30.129 13.799 -13.336 1.00 69.81 67 PHE A CA 1
ATOM 519 C C . PHE A 1 67 ? 29.816 12.630 -14.288 1.00 69.81 67 PHE A C 1
ATOM 521 O O . PHE A 1 67 ? 29.904 12.802 -15.502 1.00 69.81 67 PHE A O 1
ATOM 528 N N . ASP A 1 68 ? 29.465 11.447 -13.773 1.00 82.94 68 ASP A N 1
ATOM 529 C CA . ASP A 1 68 ? 28.996 10.331 -14.597 1.00 82.94 68 ASP A CA 1
ATOM 530 C C . ASP A 1 68 ? 27.548 10.608 -15.035 1.00 82.94 68 ASP A C 1
ATOM 532 O O . ASP A 1 68 ? 26.667 10.835 -14.201 1.00 82.94 68 ASP A O 1
ATOM 536 N N . THR A 1 69 ? 27.285 10.611 -16.344 1.00 87.06 69 THR A N 1
ATOM 537 C CA . THR A 1 69 ? 25.953 10.908 -16.897 1.00 87.06 69 THR A CA 1
ATOM 538 C C . THR A 1 69 ? 24.901 9.898 -16.446 1.00 87.06 69 THR A C 1
ATOM 540 O O . THR A 1 69 ? 23.742 10.265 -16.280 1.00 87.06 69 THR A O 1
ATOM 543 N N . LEU A 1 70 ? 25.296 8.655 -16.150 1.00 88.25 70 LEU A N 1
ATOM 544 C CA . LEU A 1 70 ? 24.409 7.626 -15.603 1.00 88.25 70 LEU A CA 1
ATOM 545 C C . LEU A 1 70 ? 23.995 7.898 -14.144 1.00 88.25 70 LEU A C 1
ATOM 547 O O . LEU A 1 70 ? 22.973 7.381 -13.688 1.00 88.25 70 LEU A O 1
ATOM 551 N N . CYS A 1 71 ? 24.753 8.736 -13.432 1.00 87.75 71 CYS A N 1
ATOM 552 C CA . CYS A 1 71 ? 24.487 9.156 -12.057 1.00 87.75 71 CYS A CA 1
ATOM 553 C C . CYS A 1 71 ? 23.743 10.497 -11.940 1.00 87.75 71 CYS A C 1
ATOM 555 O O . CYS A 1 71 ? 23.326 10.863 -10.837 1.00 87.75 71 CYS A O 1
ATOM 557 N N . GLN A 1 72 ? 23.556 11.228 -13.046 1.00 88.88 72 GLN A N 1
ATOM 558 C CA . GLN A 1 72 ? 22.815 12.490 -13.051 1.00 88.88 72 GLN A CA 1
ATOM 559 C C . GLN A 1 72 ? 21.349 12.272 -12.666 1.00 88.88 72 GLN A C 1
ATOM 561 O O . GLN A 1 72 ? 20.721 11.297 -13.079 1.00 88.88 72 GLN A O 1
ATOM 566 N N . GLN A 1 73 ? 20.810 13.190 -11.864 1.00 89.31 73 GLN A N 1
ATOM 567 C CA . GLN A 1 73 ? 19.435 13.128 -11.375 1.00 89.31 73 GLN A CA 1
ATOM 568 C C . GLN A 1 73 ? 18.454 13.581 -12.460 1.00 89.31 73 GLN A C 1
ATOM 570 O O . GLN A 1 73 ? 18.555 14.696 -12.972 1.00 89.31 73 GLN A O 1
ATOM 575 N N . VAL A 1 74 ? 17.482 12.729 -12.774 1.00 92.00 74 VAL A N 1
ATOM 576 C CA . VAL A 1 74 ? 16.396 12.985 -13.723 1.00 92.00 74 VAL A CA 1
ATOM 577 C C . VAL A 1 74 ? 15.045 12.908 -13.021 1.00 92.00 74 VAL A C 1
ATOM 579 O O . VAL A 1 74 ? 14.886 12.203 -12.028 1.00 92.00 74 VAL A O 1
ATOM 582 N N . SER A 1 75 ? 14.078 13.665 -13.537 1.00 93.19 75 SER A N 1
ATOM 583 C CA . SER A 1 75 ? 12.708 13.700 -13.011 1.00 93.19 75 SER A CA 1
ATOM 584 C C . SER A 1 75 ? 11.905 12.515 -13.548 1.00 93.19 75 SER A C 1
ATOM 586 O O . SER A 1 75 ? 11.918 12.266 -14.756 1.00 93.19 75 SER A O 1
ATOM 588 N N . VAL A 1 76 ? 11.177 11.821 -12.677 1.00 92.50 76 VAL A N 1
ATOM 589 C CA . VAL A 1 76 ? 10.102 10.892 -13.051 1.00 92.50 76 VAL A CA 1
ATOM 590 C C . VAL A 1 76 ? 8.816 11.351 -12.380 1.00 92.50 76 VAL A C 1
ATOM 592 O O . VAL A 1 76 ? 8.812 11.687 -11.199 1.00 92.50 76 VAL A O 1
ATOM 595 N N . PHE A 1 77 ? 7.725 11.375 -13.137 1.00 92.69 77 PHE A N 1
ATOM 596 C CA . PHE A 1 77 ? 6.442 11.909 -12.692 1.00 92.69 77 PHE A CA 1
ATOM 597 C C . PHE A 1 77 ? 5.473 10.791 -12.272 1.00 92.69 77 PHE A C 1
ATOM 599 O O . PHE A 1 77 ? 5.588 9.668 -12.774 1.00 92.69 77 PHE A O 1
ATOM 606 N N . PRO A 1 78 ? 4.508 11.088 -11.384 1.00 92.75 78 PRO A N 1
ATOM 607 C CA . PRO A 1 78 ? 3.448 10.161 -11.020 1.00 92.75 78 PRO A CA 1
ATOM 608 C C . PRO A 1 78 ? 2.627 9.753 -12.246 1.00 92.75 78 PRO A C 1
ATOM 610 O O . PRO A 1 78 ? 2.363 10.537 -13.159 1.00 92.75 78 PRO A O 1
ATOM 613 N N . SER A 1 79 ? 2.230 8.488 -12.252 1.00 83.19 79 SER A N 1
ATOM 614 C CA . SER A 1 79 ? 1.483 7.840 -13.324 1.00 83.19 79 SER A CA 1
ATOM 615 C C . SER A 1 79 ? -0.028 7.863 -13.057 1.00 83.19 79 SER A C 1
ATOM 617 O O . SER A 1 79 ? -0.472 7.888 -11.905 1.00 83.19 79 SER A O 1
ATOM 619 N N . LYS A 1 80 ? -0.820 7.863 -14.138 1.00 92.62 80 LYS A N 1
ATOM 620 C CA . LYS A 1 80 ? -2.292 7.865 -14.106 1.00 92.62 80 LYS A CA 1
ATOM 621 C C . LYS A 1 80 ? -2.860 6.953 -15.196 1.00 92.62 80 LYS A C 1
ATOM 623 O O . LYS A 1 80 ? -3.358 7.403 -16.232 1.00 92.62 80 LYS A O 1
ATOM 628 N N . ALA A 1 81 ? -2.684 5.649 -15.005 1.00 93.69 81 ALA A N 1
ATOM 629 C CA . ALA A 1 81 ? -3.160 4.629 -15.930 1.00 93.69 81 ALA A CA 1
ATOM 630 C C . ALA A 1 81 ? -4.691 4.653 -16.039 1.00 93.69 81 ALA A C 1
ATOM 632 O O . ALA A 1 81 ? -5.400 4.843 -15.053 1.00 93.69 81 ALA A O 1
ATOM 633 N N . GLN A 1 82 ? -5.214 4.409 -17.240 1.00 95.31 82 GLN A N 1
ATOM 634 C CA . GLN A 1 82 ? -6.656 4.255 -17.425 1.00 95.31 82 GLN A CA 1
ATOM 635 C C . GLN A 1 82 ? -7.133 2.900 -16.868 1.00 95.31 82 GLN A C 1
ATOM 637 O O . GLN A 1 82 ? -6.402 1.906 -16.990 1.00 95.31 82 GLN A O 1
ATOM 642 N N . PRO A 1 83 ? -8.343 2.819 -16.282 1.00 95.06 83 PRO A N 1
ATOM 643 C CA . PRO A 1 83 ? -8.936 1.549 -15.878 1.00 95.06 83 PRO A CA 1
ATOM 644 C C . PRO A 1 83 ? -9.086 0.597 -17.069 1.00 95.06 83 PRO A C 1
ATOM 646 O O . PRO A 1 83 ? -9.637 0.958 -18.108 1.00 95.06 83 PRO A O 1
ATOM 649 N N . LYS A 1 84 ? -8.612 -0.638 -16.909 1.00 94.19 84 LYS A N 1
ATOM 650 C CA . LYS A 1 84 ? -8.782 -1.725 -17.877 1.00 94.19 84 LYS A CA 1
ATOM 651 C C . LYS A 1 84 ? -9.921 -2.659 -17.461 1.00 94.19 84 LYS A C 1
ATOM 653 O O . LYS A 1 84 ? -10.203 -2.808 -16.272 1.00 94.19 84 LYS A O 1
ATOM 658 N N . ALA A 1 85 ? -10.505 -3.364 -18.429 1.00 93.12 85 ALA A N 1
ATOM 659 C CA . ALA A 1 85 ? -11.448 -4.453 -18.158 1.00 93.12 85 ALA A CA 1
ATOM 660 C C . ALA A 1 85 ? -10.763 -5.661 -17.483 1.00 93.12 85 ALA A C 1
ATOM 662 O O . ALA A 1 85 ? -11.311 -6.240 -16.555 1.00 93.12 85 ALA A O 1
ATOM 663 N N . GLU A 1 86 ? -9.524 -5.993 -17.873 1.00 92.31 86 GLU A N 1
ATOM 664 C CA . GLU A 1 86 ? -8.756 -7.127 -17.311 1.00 92.31 86 GLU A CA 1
ATOM 665 C C . GLU A 1 86 ? -8.396 -6.989 -15.818 1.00 92.31 86 GLU A C 1
ATOM 667 O O . GLU A 1 86 ? -7.931 -7.955 -15.214 1.00 92.31 86 GLU A O 1
ATOM 672 N N . SER A 1 87 ? -8.589 -5.802 -15.230 1.00 93.62 87 SER A N 1
ATOM 673 C CA . SER A 1 87 ? -8.364 -5.537 -13.806 1.00 93.62 87 SER A CA 1
ATOM 674 C C . SER A 1 87 ? -9.650 -5.508 -12.979 1.00 93.62 87 SER A C 1
ATOM 676 O O . SER A 1 87 ? -9.575 -5.373 -11.761 1.00 93.62 87 SER A O 1
ATOM 678 N N . GLU A 1 88 ? -10.828 -5.605 -13.600 1.00 91.94 88 GLU A N 1
ATOM 679 C CA . GLU A 1 88 ? -12.112 -5.580 -12.896 1.00 91.94 88 GLU A CA 1
ATOM 680 C C . GLU A 1 88 ? -12.269 -6.815 -11.992 1.00 91.94 88 GLU A C 1
ATOM 682 O O . GLU A 1 88 ? -11.913 -7.930 -12.369 1.00 91.94 88 GLU A O 1
ATOM 687 N N . GLY A 1 89 ? -12.722 -6.609 -10.752 1.00 94.44 89 GLY A N 1
ATOM 688 C CA . GLY A 1 89 ? -12.684 -7.636 -9.703 1.00 94.44 89 GLY A CA 1
ATOM 689 C C . GLY A 1 89 ? -11.306 -7.816 -9.042 1.00 94.44 89 GLY A C 1
ATOM 690 O O . GLY A 1 89 ? -11.213 -8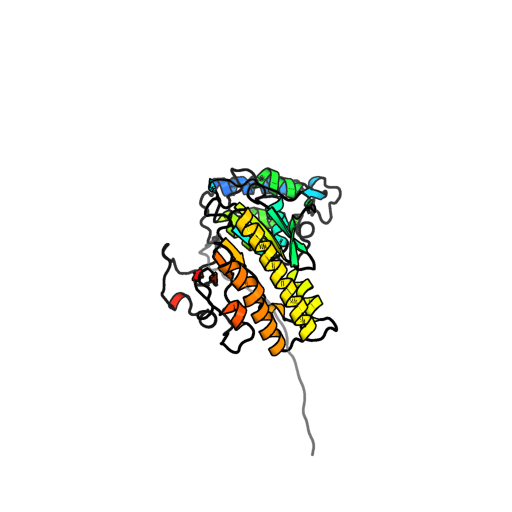.494 -8.022 1.00 94.44 89 GLY A O 1
ATOM 691 N N . LEU A 1 90 ? -10.249 -7.191 -9.576 1.00 94.88 90 LEU A N 1
ATOM 692 C CA . LEU A 1 90 ? -8.855 -7.324 -9.139 1.00 94.88 90 LEU A CA 1
ATOM 693 C C . LEU A 1 90 ? -8.198 -5.978 -8.771 1.00 94.88 90 LEU A C 1
ATOM 695 O O . LEU A 1 90 ? -6.971 -5.913 -8.652 1.00 94.88 90 LEU A O 1
ATOM 699 N N . ARG A 1 91 ? -8.956 -4.885 -8.615 1.00 97.94 91 ARG A N 1
ATOM 700 C CA . ARG A 1 91 ? -8.388 -3.554 -8.322 1.00 97.94 91 ARG A CA 1
ATOM 701 C C . ARG A 1 91 ? -8.101 -3.391 -6.833 1.00 97.94 91 ARG A C 1
ATOM 703 O O . ARG A 1 91 ? -8.938 -3.737 -5.998 1.00 97.94 91 ARG A O 1
ATOM 710 N N . VAL A 1 92 ? -6.932 -2.848 -6.499 1.00 98.38 92 VAL A N 1
ATOM 711 C CA . VAL A 1 92 ? -6.436 -2.775 -5.114 1.00 98.38 92 VAL A CA 1
ATOM 712 C C . VAL A 1 92 ? -6.071 -1.339 -4.742 1.00 98.38 92 VAL A C 1
ATOM 714 O O . VAL A 1 92 ? -5.328 -0.684 -5.467 1.00 98.38 92 VAL A O 1
ATOM 717 N N . LEU A 1 93 ? -6.534 -0.853 -3.592 1.00 98.19 93 LEU A N 1
ATOM 718 C CA . LEU A 1 93 ? -5.963 0.331 -2.947 1.00 98.19 93 LEU A CA 1
ATOM 719 C C . LEU A 1 93 ? -4.946 -0.131 -1.902 1.00 98.19 93 LEU A C 1
ATOM 721 O O . LEU A 1 93 ? -5.278 -0.953 -1.052 1.00 98.19 93 LEU A O 1
ATOM 725 N N . ILE A 1 94 ? -3.719 0.381 -1.953 1.00 97.19 94 ILE A N 1
ATOM 726 C CA . ILE A 1 94 ? -2.672 0.091 -0.964 1.00 97.19 94 ILE A CA 1
ATOM 727 C C . ILE A 1 94 ? -2.442 1.350 -0.133 1.00 97.19 94 ILE A C 1
ATOM 729 O O . ILE A 1 94 ? -2.157 2.407 -0.698 1.00 97.19 94 ILE A O 1
ATOM 733 N N . PHE A 1 95 ? -2.568 1.240 1.191 1.00 94.69 95 PHE A N 1
ATOM 734 C CA . PHE A 1 95 ? -2.336 2.340 2.128 1.00 94.69 95 PHE A CA 1
ATOM 735 C C . PHE A 1 95 ? -1.153 2.011 3.050 1.00 94.69 95 PHE A C 1
ATOM 737 O O . PHE A 1 95 ? -1.268 1.170 3.942 1.00 94.69 95 PHE A O 1
ATOM 744 N N . ASP A 1 96 ? -0.008 2.656 2.803 1.00 92.44 96 ASP A N 1
ATOM 745 C CA . ASP A 1 96 ? 1.257 2.434 3.525 1.00 92.44 96 ASP A CA 1
ATOM 746 C C . ASP A 1 96 ? 2.174 3.681 3.440 1.00 92.44 96 ASP A C 1
ATOM 748 O O . ASP A 1 96 ? 1.704 4.792 3.191 1.00 92.44 96 ASP A O 1
ATOM 752 N N . ASP A 1 97 ? 3.477 3.524 3.683 1.00 88.06 97 ASP A N 1
ATOM 753 C CA . ASP A 1 97 ? 4.480 4.593 3.619 1.00 88.06 97 ASP A CA 1
ATOM 754 C C . ASP A 1 97 ? 4.886 5.033 2.189 1.00 88.06 97 ASP A C 1
ATOM 756 O O . ASP A 1 97 ? 4.480 4.472 1.167 1.00 88.06 97 ASP A O 1
ATOM 760 N N . ASP A 1 98 ? 5.696 6.094 2.114 1.00 88.31 98 ASP A N 1
ATOM 761 C CA . ASP A 1 98 ? 6.129 6.730 0.866 1.00 88.31 98 ASP A CA 1
ATOM 762 C C . ASP A 1 98 ? 7.111 5.893 0.024 1.00 88.31 98 ASP A C 1
ATOM 764 O O . ASP A 1 98 ? 7.330 6.201 -1.150 1.00 88.31 98 ASP A O 1
ATOM 768 N N . SER A 1 99 ? 7.661 4.796 0.562 1.00 87.19 99 SER A N 1
ATOM 769 C CA . SER A 1 99 ? 8.652 3.960 -0.135 1.00 87.19 99 SER A CA 1
ATOM 770 C C . SER A 1 99 ? 8.083 3.227 -1.360 1.00 87.19 99 SER A C 1
ATOM 772 O O . SER A 1 99 ? 8.833 2.738 -2.214 1.00 87.19 99 SER A O 1
ATOM 774 N N . MET A 1 100 ? 6.753 3.210 -1.496 1.00 90.38 100 MET A N 1
ATOM 775 C CA . MET A 1 100 ? 6.039 2.786 -2.701 1.00 90.38 100 MET A CA 1
ATOM 776 C C . MET A 1 100 ? 6.308 3.688 -3.925 1.00 90.38 100 MET A C 1
ATOM 778 O O . MET A 1 100 ? 6.296 3.168 -5.044 1.00 90.38 100 MET A O 1
ATOM 782 N N . ARG A 1 101 ? 6.590 4.997 -3.740 1.00 90.88 101 ARG A N 1
ATOM 783 C CA . ARG A 1 101 ? 6.672 6.013 -4.823 1.00 90.88 101 ARG A CA 1
ATOM 784 C C . ARG A 1 101 ? 7.585 5.607 -5.977 1.00 90.88 101 ARG A C 1
ATOM 786 O O . ARG A 1 101 ? 7.232 5.778 -7.139 1.00 90.88 101 ARG A O 1
ATOM 793 N N . LEU A 1 102 ? 8.752 5.031 -5.676 1.00 89.69 102 LEU A N 1
ATOM 794 C CA . LEU A 1 102 ? 9.702 4.612 -6.710 1.00 89.69 102 LEU A CA 1
ATOM 795 C C . LEU A 1 102 ? 9.065 3.613 -7.682 1.00 89.69 102 LEU A C 1
ATOM 797 O O . LEU A 1 102 ? 9.160 3.789 -8.894 1.00 89.69 102 LEU A O 1
ATOM 801 N N . ALA A 1 103 ? 8.408 2.576 -7.163 1.00 90.00 103 ALA A N 1
ATOM 802 C C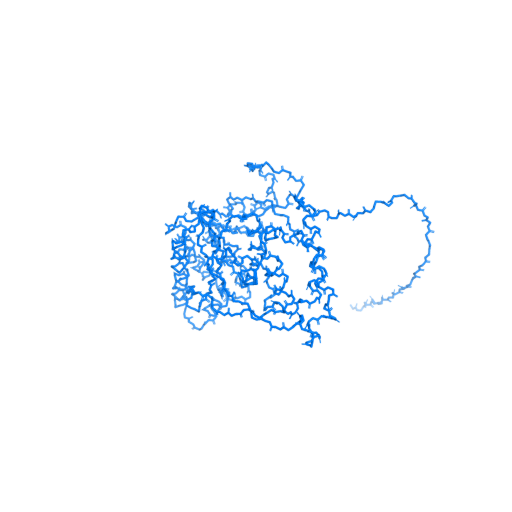A . ALA A 1 103 ? 7.859 1.491 -7.969 1.00 90.00 103 ALA A CA 1
ATOM 803 C C . ALA A 1 103 ? 6.587 1.903 -8.733 1.00 90.00 103 ALA A C 1
ATOM 805 O O . ALA A 1 103 ? 6.357 1.409 -9.839 1.00 90.00 103 ALA A O 1
ATOM 806 N N . SER A 1 104 ? 5.788 2.824 -8.180 1.00 93.12 104 SER A N 1
ATOM 807 C CA . SER A 1 104 ? 4.547 3.325 -8.794 1.00 93.12 104 SER A CA 1
ATOM 808 C C . SER A 1 104 ? 4.807 4.360 -9.889 1.00 93.12 104 SER A C 1
ATOM 810 O O . SER A 1 104 ? 4.104 4.387 -10.901 1.00 93.12 104 SER A O 1
ATOM 812 N N . PHE A 1 105 ? 5.852 5.174 -9.731 1.00 93.06 105 PHE A N 1
ATOM 813 C CA . PHE A 1 105 ? 6.283 6.148 -10.734 1.00 93.06 105 PHE A CA 1
ATOM 814 C C . PHE A 1 105 ? 7.071 5.479 -11.873 1.00 93.06 105 PHE A C 1
ATOM 816 O O . PHE A 1 105 ? 7.071 5.974 -12.997 1.00 93.06 105 PHE A O 1
ATOM 823 N N . THR A 1 106 ? 7.736 4.346 -11.605 1.00 91.75 106 THR A N 1
ATOM 824 C CA . THR A 1 106 ? 8.575 3.643 -12.589 1.00 91.75 106 THR A CA 1
ATOM 825 C C . THR A 1 106 ? 7.970 2.311 -13.052 1.00 91.75 106 THR A C 1
ATOM 827 O O . THR A 1 106 ? 7.126 2.296 -13.950 1.00 91.75 106 THR A O 1
ATOM 830 N N . ARG A 1 107 ? 8.398 1.194 -12.456 1.00 89.00 107 ARG A N 1
ATOM 831 C CA . ARG A 1 107 ? 8.199 -0.175 -12.943 1.00 89.00 107 ARG A CA 1
ATOM 832 C C . ARG A 1 107 ? 6.739 -0.537 -13.222 1.00 89.00 107 ARG A C 1
ATOM 834 O O . ARG A 1 107 ? 6.464 -1.115 -14.265 1.00 89.00 107 ARG A O 1
ATOM 841 N N . TYR A 1 108 ? 5.820 -0.193 -12.320 1.00 91.75 108 TYR A N 1
ATOM 842 C CA . TYR A 1 108 ? 4.395 -0.542 -12.435 1.00 91.75 108 TYR A CA 1
ATOM 843 C C . TYR A 1 108 ? 3.522 0.644 -12.873 1.00 91.75 108 TYR A C 1
ATOM 845 O O . TYR A 1 108 ? 2.305 0.627 -12.689 1.00 91.75 108 TYR A O 1
ATOM 853 N N . SER A 1 109 ? 4.119 1.695 -13.446 1.00 92.38 109 SER A N 1
ATOM 854 C CA . SER A 1 109 ? 3.424 2.933 -13.841 1.00 92.38 109 SER A CA 1
ATOM 855 C C . SER A 1 109 ? 2.217 2.703 -14.762 1.00 92.38 109 SER A C 1
ATOM 857 O O . SER A 1 109 ? 1.189 3.359 -14.614 1.00 92.38 109 SER A O 1
ATOM 859 N N . LYS A 1 110 ? 2.282 1.703 -15.650 1.00 92.25 110 LYS A N 1
ATOM 860 C CA . LYS A 1 110 ? 1.171 1.269 -16.524 1.00 92.25 110 LYS A CA 1
ATOM 861 C C . LYS A 1 110 ? -0.036 0.686 -15.773 1.00 92.25 110 LYS A C 1
ATOM 863 O O . LYS A 1 110 ? -1.095 0.491 -16.372 1.00 92.25 110 LYS A O 1
ATOM 868 N N . ARG A 1 111 ? 0.118 0.371 -14.485 1.00 93.56 111 ARG A N 1
ATOM 869 C CA . ARG A 1 111 ? -0.879 -0.299 -13.636 1.00 93.56 111 ARG A CA 1
ATOM 870 C C . ARG A 1 111 ? -1.361 0.563 -12.471 1.00 93.56 111 ARG A C 1
ATOM 872 O O . ARG A 1 111 ? -2.330 0.179 -11.823 1.00 93.56 111 ARG A O 1
ATOM 879 N N . VAL A 1 112 ? -0.747 1.716 -12.210 1.00 96.62 112 VAL A N 1
ATOM 880 C CA . VAL A 1 112 ? -1.190 2.636 -11.154 1.00 96.62 112 VAL A CA 1
ATOM 881 C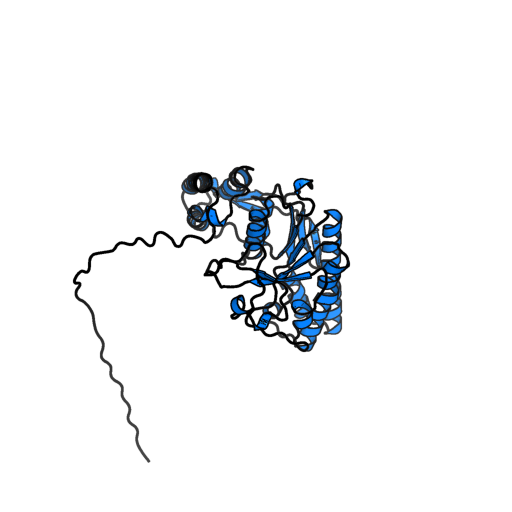 C . VAL A 1 112 ? -2.215 3.617 -11.721 1.00 96.62 112 VAL A C 1
ATOM 883 O O . VAL A 1 112 ? -1.900 4.446 -12.569 1.00 96.62 112 VAL A O 1
ATOM 886 N N . LEU A 1 113 ? -3.457 3.488 -11.257 1.00 97.38 113 LEU A N 1
ATOM 887 C CA . LEU A 1 113 ? -4.600 4.330 -11.619 1.00 97.38 113 LEU A CA 1
ATOM 888 C C . LEU A 1 113 ? -4.453 5.736 -11.040 1.00 97.38 113 LEU A C 1
ATOM 890 O O . LEU A 1 113 ? -4.776 6.717 -11.706 1.00 97.38 113 LEU A O 1
ATOM 894 N N . LEU A 1 114 ? -3.967 5.819 -9.798 1.00 97.00 114 LEU A N 1
ATOM 895 C CA . LEU A 1 114 ? -3.784 7.070 -9.079 1.00 97.00 114 LEU A CA 1
ATOM 896 C C . LEU A 1 114 ? -2.693 6.946 -8.011 1.00 97.00 114 LEU A C 1
ATOM 898 O O . LEU A 1 114 ? -2.609 5.946 -7.294 1.00 97.00 114 LEU A O 1
ATOM 902 N N . ASN A 1 115 ? -1.897 8.004 -7.887 1.00 97.12 115 ASN A N 1
ATOM 903 C CA . ASN A 1 115 ? -0.959 8.223 -6.794 1.00 97.12 115 ASN A CA 1
ATOM 904 C C . ASN A 1 115 ? -1.580 9.262 -5.846 1.00 97.12 115 ASN A C 1
ATOM 906 O O . ASN A 1 115 ? -1.985 10.331 -6.297 1.00 97.12 115 ASN A O 1
ATOM 910 N N . LEU A 1 116 ? -1.685 8.952 -4.555 1.00 96.00 116 LEU A N 1
ATOM 911 C CA . LEU A 1 116 ? -2.373 9.761 -3.547 1.00 96.00 116 LEU A CA 1
ATOM 912 C C . LEU A 1 116 ? -1.459 10.047 -2.356 1.00 96.00 116 LEU A C 1
ATOM 914 O O . LEU A 1 116 ? -0.891 9.124 -1.781 1.00 96.00 116 LEU A O 1
ATOM 918 N N . ARG A 1 117 ? -1.385 11.300 -1.909 1.00 93.25 117 ARG A N 1
ATOM 919 C CA . ARG A 1 117 ? -0.623 11.711 -0.723 1.00 93.25 117 ARG A CA 1
ATOM 920 C C . ARG A 1 117 ? -1.529 12.307 0.349 1.00 93.25 117 ARG A C 1
ATOM 922 O O . ARG A 1 117 ? -2.369 13.160 0.070 1.00 93.25 117 ARG A O 1
ATOM 929 N N . GLU A 1 118 ? -1.319 11.875 1.587 1.00 93.56 118 GLU A N 1
ATOM 930 C CA . GLU A 1 118 ? -1.987 12.416 2.769 1.00 93.56 118 GLU A CA 1
ATOM 931 C C . GLU A 1 118 ? -1.503 13.837 3.111 1.00 93.56 118 GLU A C 1
ATOM 933 O O . GLU A 1 118 ? -0.303 14.058 3.301 1.00 93.56 118 GLU A O 1
ATOM 938 N N . ASN A 1 119 ? -2.433 14.788 3.247 1.00 92.00 119 ASN A N 1
ATOM 939 C CA . ASN A 1 119 ? -2.168 16.137 3.760 1.00 92.00 119 ASN A CA 1
ATOM 940 C C . ASN A 1 119 ? -2.377 16.247 5.286 1.00 92.00 119 ASN A C 1
ATOM 942 O O . ASN A 1 119 ? -2.923 15.345 5.916 1.00 92.00 119 ASN A O 1
ATOM 946 N N . GLU A 1 120 ? -1.982 17.371 5.898 1.00 88.19 120 GLU A N 1
ATOM 947 C CA . GLU A 1 120 ? -2.045 17.553 7.364 1.00 88.19 120 GLU 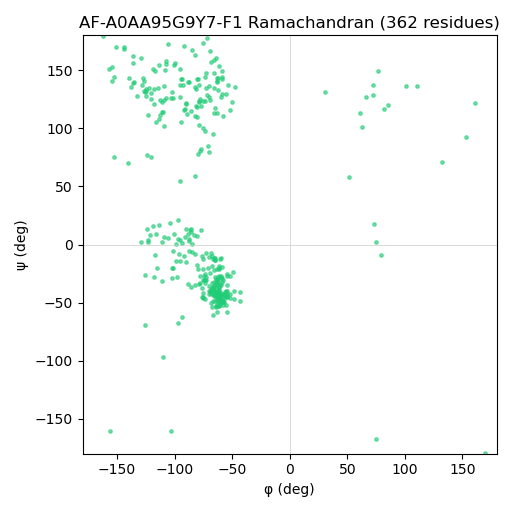A CA 1
ATOM 948 C C . GLU A 1 120 ? -3.464 17.468 7.967 1.00 88.19 120 GLU A C 1
ATOM 950 O O . GLU A 1 120 ? -3.607 17.212 9.159 1.00 88.19 120 GLU A O 1
ATOM 955 N N . ASN A 1 121 ? -4.514 17.621 7.151 1.00 89.12 121 ASN A N 1
ATOM 956 C CA . ASN A 1 121 ? -5.915 17.466 7.561 1.00 89.12 121 ASN A CA 1
ATOM 957 C C . ASN A 1 121 ? -6.447 16.030 7.372 1.00 89.12 121 ASN A C 1
ATOM 959 O O . ASN A 1 121 ? -7.651 15.800 7.507 1.00 89.12 121 ASN A O 1
ATOM 963 N N . GLY A 1 122 ? -5.582 15.077 7.009 1.00 89.81 122 GLY A N 1
ATOM 964 C CA . GLY A 1 122 ? -5.939 13.683 6.750 1.00 89.81 122 GLY A CA 1
ATOM 965 C C . GLY A 1 122 ? -6.694 13.453 5.439 1.00 89.81 122 GLY A C 1
ATOM 966 O O . GLY A 1 122 ? -7.359 12.437 5.305 1.00 89.81 122 GLY A O 1
ATOM 967 N N . ASN A 1 123 ? -6.661 14.385 4.482 1.00 93.88 123 ASN A N 1
ATOM 968 C CA . ASN A 1 123 ? -7.254 14.157 3.158 1.00 93.88 123 ASN A CA 1
ATOM 969 C C . ASN A 1 123 ? -6.191 13.631 2.187 1.00 93.88 123 ASN A C 1
ATOM 971 O O . ASN A 1 123 ? -5.051 14.097 2.205 1.00 93.88 123 ASN A O 1
ATOM 975 N N . PHE A 1 124 ? -6.587 12.709 1.308 1.00 95.00 124 PHE A N 1
ATOM 976 C CA . PHE A 1 124 ? -5.742 12.205 0.227 1.00 95.00 124 PHE A CA 1
ATOM 977 C C . PHE A 1 124 ? -5.949 13.046 -1.027 1.00 95.00 124 PHE A C 1
ATOM 979 O O . PHE A 1 124 ? -7.048 13.079 -1.579 1.00 95.00 124 PHE A O 1
ATOM 986 N N . LEU A 1 125 ? -4.886 13.717 -1.460 1.00 94.44 125 LEU A N 1
ATOM 987 C CA . LEU A 1 125 ? -4.836 14.494 -2.697 1.00 94.44 125 LEU A CA 1
ATOM 988 C C . LEU A 1 125 ? -3.985 13.750 -3.729 1.00 94.44 125 LEU A C 1
ATOM 990 O O . LEU A 1 125 ? -3.124 12.958 -3.352 1.00 94.44 125 LEU A O 1
ATOM 994 N N . GLU A 1 126 ? -4.208 14.003 -5.016 1.00 95.25 126 GLU A N 1
ATOM 995 C CA . GLU A 1 126 ? -3.361 13.455 -6.080 1.00 95.25 126 GLU A CA 1
ATOM 996 C C . GLU A 1 126 ? -1.911 13.930 -5.900 1.00 95.25 126 GLU A C 1
ATOM 998 O O . GLU A 1 126 ? -1.659 15.124 -5.733 1.00 95.25 126 GLU A O 1
ATOM 1003 N N . ASP A 1 127 ? -0.961 12.992 -5.879 1.00 94.25 127 ASP A N 1
ATOM 1004 C CA . ASP A 1 127 ? 0.463 13.322 -5.833 1.00 94.25 127 ASP A CA 1
ATOM 1005 C C . ASP A 1 127 ? 0.889 13.846 -7.208 1.00 94.25 127 ASP A C 1
ATOM 1007 O O . ASP A 1 127 ? 0.699 13.169 -8.218 1.00 94.25 127 ASP A O 1
ATOM 1011 N N . THR A 1 128 ? 1.445 15.056 -7.241 1.00 92.31 128 THR A N 1
ATOM 1012 C CA . THR A 1 128 ? 1.924 15.733 -8.459 1.00 92.31 128 THR A CA 1
ATOM 1013 C C . THR A 1 128 ? 3.398 16.132 -8.370 1.00 92.31 128 THR A C 1
ATOM 1015 O O . THR A 1 128 ? 3.907 16.792 -9.274 1.00 92.31 128 THR A O 1
ATOM 1018 N N . GLU A 1 129 ? 4.083 15.802 -7.272 1.00 91.56 129 GLU A N 1
ATOM 1019 C CA . GLU A 1 129 ? 5.528 16.011 -7.151 1.00 91.56 129 GLU A CA 1
ATOM 1020 C C . GLU A 1 129 ? 6.287 15.002 -8.011 1.00 91.56 129 GLU A C 1
ATOM 1022 O O . GLU A 1 129 ? 5.874 13.853 -8.153 1.00 91.56 129 GLU A O 1
ATOM 1027 N N . ASP A 1 130 ? 7.439 15.407 -8.537 1.00 91.75 130 ASP A N 1
ATOM 1028 C CA . ASP A 1 130 ? 8.304 14.524 -9.306 1.00 91.75 130 ASP A CA 1
ATOM 1029 C C . ASP A 1 130 ? 9.394 13.882 -8.427 1.00 91.75 130 ASP A C 1
ATOM 1031 O O . ASP A 1 130 ? 9.958 14.507 -7.525 1.00 91.75 130 ASP A O 1
ATOM 1035 N N . LEU A 1 131 ? 9.703 12.616 -8.699 1.00 88.94 131 LEU A N 1
ATOM 1036 C CA . LEU A 1 131 ? 10.764 11.877 -8.029 1.00 88.94 131 LEU A CA 1
ATOM 1037 C C . LEU A 1 131 ? 12.081 12.067 -8.791 1.00 88.94 131 LEU A C 1
ATOM 1039 O O . LEU A 1 131 ? 12.191 11.680 -9.957 1.00 88.94 131 LEU A O 1
ATOM 1043 N N . LYS A 1 132 ? 13.104 12.606 -8.118 1.00 88.94 132 LYS A N 1
ATOM 1044 C CA . LYS A 1 132 ? 14.476 12.634 -8.646 1.00 88.94 132 LYS A CA 1
ATOM 1045 C C . LYS A 1 132 ? 15.129 11.263 -8.454 1.00 88.94 132 LYS A C 1
ATOM 1047 O O . LYS A 1 132 ? 15.200 10.777 -7.326 1.00 88.94 132 LYS A O 1
ATOM 1052 N N . ILE A 1 133 ? 15.608 10.655 -9.540 1.00 88.25 133 ILE A N 1
ATOM 1053 C CA . ILE A 1 133 ? 16.394 9.408 -9.516 1.00 88.25 133 ILE A CA 1
ATOM 1054 C C . ILE A 1 133 ? 17.604 9.501 -10.461 1.00 88.25 133 ILE A C 1
ATOM 1056 O O . ILE A 1 133 ? 17.551 10.255 -11.432 1.00 88.25 133 ILE A O 1
ATOM 1060 N N . PRO A 1 134 ? 18.684 8.722 -10.256 1.00 89.56 134 PRO A N 1
ATOM 1061 C CA . PRO A 1 134 ? 19.774 8.622 -11.227 1.00 89.56 134 PRO A CA 1
ATOM 1062 C C . PRO A 1 134 ? 19.291 8.118 -12.598 1.00 89.56 134 PRO A C 1
ATOM 1064 O O . PRO A 1 134 ? 18.447 7.223 -12.669 1.00 89.56 134 PRO A O 1
ATOM 1067 N N . LEU A 1 135 ? 19.871 8.618 -13.693 1.00 89.75 135 LEU A N 1
ATOM 1068 C CA . LEU A 1 135 ? 19.507 8.220 -15.059 1.00 89.75 135 LEU A CA 1
ATOM 1069 C C . LEU A 1 135 ? 19.580 6.699 -15.284 1.00 89.75 135 LEU A C 1
ATOM 1071 O O . LEU A 1 135 ? 18.650 6.123 -15.839 1.00 89.75 135 LEU A O 1
ATOM 1075 N N . ALA A 1 136 ? 20.614 6.007 -14.795 1.00 89.38 136 ALA A N 1
ATOM 1076 C CA . ALA A 1 136 ? 20.670 4.546 -14.905 1.00 89.38 136 ALA A CA 1
ATOM 1077 C C . ALA A 1 136 ? 19.534 3.833 -14.144 1.00 89.38 136 ALA A C 1
ATOM 1079 O O . ALA A 1 136 ? 19.063 2.790 -14.589 1.00 89.38 136 ALA A O 1
ATOM 1080 N N . VAL A 1 137 ? 19.036 4.405 -13.042 1.00 88.88 137 VAL A N 1
ATOM 1081 C CA . VAL A 1 137 ? 17.874 3.865 -12.314 1.00 88.88 137 VAL A CA 1
ATOM 1082 C C . VAL A 1 137 ? 16.600 4.040 -13.140 1.00 88.88 137 VAL A C 1
ATOM 1084 O O . VAL A 1 137 ? 15.805 3.106 -13.217 1.00 88.88 137 VAL A O 1
ATOM 1087 N N . LYS A 1 138 ? 16.434 5.179 -13.828 1.00 90.50 138 LYS A N 1
ATOM 1088 C CA . LYS A 1 138 ? 15.349 5.369 -14.805 1.00 90.50 138 LYS A CA 1
ATOM 1089 C C . LYS A 1 138 ? 15.417 4.303 -15.907 1.00 90.50 138 LYS A C 1
ATOM 1091 O O . LYS A 1 138 ? 14.415 3.640 -16.168 1.00 90.50 138 LYS A O 1
ATOM 1096 N N . ASN A 1 139 ? 16.589 4.103 -16.506 1.00 90.25 139 ASN A N 1
ATOM 1097 C CA . ASN A 1 139 ? 16.781 3.160 -17.614 1.00 90.25 139 ASN A CA 1
ATOM 1098 C C . ASN A 1 139 ? 16.506 1.698 -17.197 1.00 90.25 139 ASN A C 1
ATOM 1100 O O . ASN A 1 139 ? 15.936 0.921 -17.965 1.00 90.25 139 ASN A O 1
ATOM 1104 N N . ILE A 1 140 ? 16.844 1.332 -15.956 1.00 88.69 140 ILE A N 1
ATOM 1105 C CA . ILE A 1 140 ? 16.547 0.009 -15.390 1.00 88.69 140 ILE A CA 1
ATOM 1106 C C . ILE A 1 140 ? 15.055 -0.133 -15.050 1.00 88.69 140 ILE A C 1
ATOM 1108 O O . ILE A 1 140 ? 14.447 -1.145 -15.388 1.00 88.69 140 ILE A O 1
ATOM 1112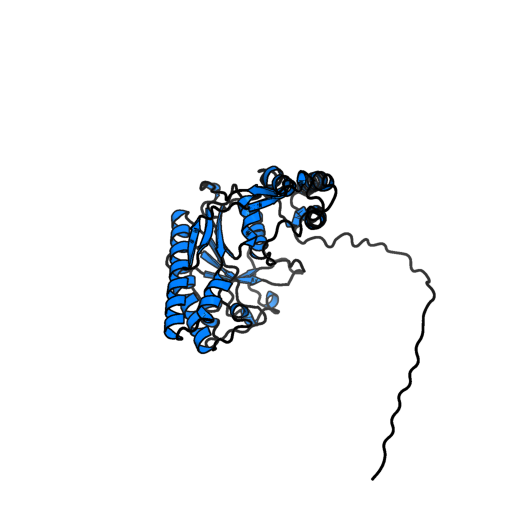 N N . LEU A 1 141 ? 14.436 0.844 -14.382 1.00 88.62 141 LEU A N 1
ATOM 1113 C CA . LEU A 1 141 ? 13.081 0.672 -13.846 1.00 88.62 141 LEU A CA 1
ATOM 1114 C C . LEU A 1 141 ? 11.962 0.978 -14.856 1.00 88.62 141 LEU A C 1
ATOM 1116 O O . LEU A 1 141 ? 10.949 0.285 -14.840 1.00 88.62 141 LEU A O 1
ATOM 1120 N N . LEU A 1 142 ? 12.131 1.977 -15.729 1.00 86.06 142 LEU A N 1
ATOM 1121 C CA . LEU A 1 142 ? 11.174 2.301 -16.798 1.00 86.06 142 LEU A CA 1
ATOM 1122 C C . LEU A 1 142 ? 11.545 1.603 -18.105 1.00 86.06 142 LEU A C 1
ATOM 1124 O O . LEU A 1 142 ? 10.786 0.775 -18.599 1.00 86.06 142 LEU A O 1
ATOM 1128 N N . ASP A 1 143 ? 12.716 1.919 -18.656 1.00 82.25 143 ASP A N 1
ATOM 1129 C CA . ASP A 1 143 ? 13.022 1.561 -20.047 1.00 82.25 143 ASP A CA 1
ATOM 1130 C C . ASP A 1 143 ? 13.308 0.047 -20.203 1.00 82.25 143 ASP A C 1
ATOM 1132 O O . ASP A 1 143 ? 13.058 -0.533 -21.260 1.00 82.25 143 ASP A O 1
ATOM 1136 N N . THR A 1 144 ? 13.756 -0.612 -19.124 1.00 86.19 144 THR A N 1
ATOM 1137 C CA . THR A 1 144 ? 13.894 -2.075 -19.028 1.00 86.19 144 THR A CA 1
ATOM 1138 C C . THR A 1 144 ? 12.694 -2.722 -18.329 1.00 86.19 144 THR A C 1
ATOM 1140 O O . THR A 1 144 ? 11.954 -3.472 -18.959 1.00 86.19 144 THR A O 1
ATOM 1143 N N . LEU A 1 145 ? 12.485 -2.482 -17.028 1.00 85.38 145 LEU A N 1
ATOM 1144 C CA . LEU A 1 145 ? 11.554 -3.289 -16.226 1.00 85.38 145 LEU A CA 1
ATOM 1145 C C . LEU A 1 145 ? 10.071 -2.924 -16.378 1.00 85.38 145 LEU A C 1
ATOM 1147 O O . LEU A 1 145 ? 9.245 -3.774 -16.066 1.00 85.38 145 LEU A O 1
ATOM 1151 N N . ALA A 1 146 ? 9.706 -1.748 -16.900 1.00 80.25 146 ALA A N 1
ATOM 1152 C CA . ALA A 1 146 ? 8.314 -1.451 -17.273 1.00 80.25 146 ALA A CA 1
ATOM 1153 C C . ALA A 1 146 ? 7.963 -1.931 -18.700 1.00 80.25 146 ALA A C 1
ATOM 1155 O O . ALA A 1 146 ? 6.913 -1.580 -19.241 1.00 80.25 146 ALA A O 1
ATOM 1156 N N . ASN A 1 147 ? 8.828 -2.724 -19.343 1.00 82.50 147 ASN A N 1
ATOM 1157 C CA . ASN A 1 147 ? 8.511 -3.440 -20.578 1.00 82.50 147 ASN A CA 1
ATOM 1158 C C . ASN A 1 147 ? 7.558 -4.609 -20.281 1.00 82.50 147 ASN A C 1
ATOM 1160 O O . ASN A 1 147 ? 7.810 -5.386 -19.364 1.00 82.50 147 ASN A O 1
ATOM 1164 N N . ASP A 1 148 ? 6.514 -4.788 -21.090 1.00 80.06 148 ASP A N 1
ATOM 1165 C CA . ASP A 1 148 ? 5.467 -5.808 -20.932 1.00 80.06 148 ASP A CA 1
ATOM 1166 C C . ASP A 1 148 ? 6.017 -7.252 -20.825 1.00 80.06 148 ASP A C 1
ATOM 1168 O O . ASP A 1 148 ? 5.383 -8.115 -20.214 1.00 80.06 148 ASP A O 1
ATOM 1172 N N . LYS A 1 149 ? 7.215 -7.511 -21.378 1.00 82.50 149 LYS A N 1
ATOM 1173 C CA . LYS A 1 149 ? 7.956 -8.782 -21.264 1.00 82.50 149 LYS A CA 1
ATOM 1174 C C . LYS A 1 149 ? 8.563 -9.013 -19.869 1.00 82.50 149 LYS A C 1
ATOM 1176 O O . LYS A 1 149 ? 8.707 -10.162 -19.458 1.00 82.50 149 LYS A O 1
ATOM 1181 N N . TYR A 1 150 ? 8.937 -7.949 -19.155 1.00 82.38 150 TYR A N 1
ATOM 1182 C CA . TYR A 1 150 ? 9.717 -8.003 -17.909 1.00 82.38 150 TYR A CA 1
ATOM 1183 C C . TYR A 1 150 ? 8.960 -7.488 -16.668 1.00 82.38 150 TYR A C 1
ATOM 1185 O O . TYR A 1 150 ? 9.297 -7.884 -15.553 1.00 82.38 150 TYR A O 1
ATOM 1193 N N . GLU A 1 151 ? 7.903 -6.683 -16.834 1.00 76.31 151 GLU A N 1
ATOM 1194 C CA . GLU A 1 151 ? 7.123 -6.061 -15.742 1.00 76.31 151 GLU A CA 1
ATOM 1195 C C . GLU A 1 151 ? 6.580 -7.075 -14.723 1.00 76.31 151 GLU A C 1
ATOM 1197 O O . GLU A 1 151 ? 6.406 -6.747 -13.548 1.00 76.31 151 GLU A O 1
ATOM 1202 N N . LYS A 1 152 ? 6.352 -8.319 -15.157 1.00 77.88 152 LYS A N 1
ATOM 1203 C CA . LYS A 1 152 ? 5.747 -9.409 -14.375 1.00 77.88 152 LYS A CA 1
ATOM 1204 C C . LYS A 1 152 ? 6.757 -10.324 -13.662 1.00 77.88 152 LYS A C 1
ATOM 1206 O O . LYS A 1 152 ? 6.333 -11.281 -13.028 1.00 77.88 152 LYS A O 1
ATOM 1211 N N . ILE A 1 153 ? 8.067 -10.074 -13.766 1.00 80.50 153 ILE A N 1
ATOM 1212 C CA . ILE A 1 153 ? 9.111 -10.919 -13.150 1.00 80.50 153 ILE A CA 1
ATOM 1213 C C . ILE A 1 153 ? 9.255 -10.565 -11.659 1.00 80.50 153 ILE A C 1
ATOM 1215 O O . ILE A 1 153 ? 9.620 -9.423 -11.369 1.00 80.50 153 ILE A O 1
ATOM 1219 N N . PRO A 1 154 ? 9.016 -11.484 -10.702 1.00 75.62 154 PRO A N 1
ATOM 1220 C CA . PRO A 1 154 ? 9.190 -11.198 -9.277 1.00 75.62 154 PRO A CA 1
ATOM 1221 C C . PRO A 1 154 ? 10.532 -10.509 -8.967 1.00 75.62 154 PRO A C 1
ATOM 1223 O O . PRO A 1 154 ? 11.570 -10.882 -9.518 1.00 75.62 154 PRO A O 1
ATOM 1226 N N . TYR A 1 155 ? 10.526 -9.471 -8.121 1.00 74.31 155 TYR A N 1
ATOM 1227 C CA . TYR A 1 155 ? 11.749 -8.722 -7.774 1.00 74.31 155 TYR A CA 1
ATOM 1228 C C . TYR A 1 155 ? 12.788 -9.631 -7.097 1.00 74.31 155 TYR A C 1
ATOM 1230 O O . TYR A 1 155 ? 13.994 -9.419 -7.213 1.00 74.31 155 TYR A O 1
ATOM 1238 N N . GLU A 1 156 ? 12.290 -10.675 -6.446 1.00 73.00 156 GLU A N 1
ATOM 1239 C CA . GLU A 1 156 ? 12.991 -11.782 -5.820 1.00 73.00 156 GLU A CA 1
ATOM 1240 C C . GLU A 1 156 ? 13.884 -12.544 -6.822 1.00 73.00 156 GLU A C 1
ATOM 1242 O O . GLU A 1 156 ? 14.970 -13.000 -6.469 1.00 73.00 156 GLU A O 1
ATOM 1247 N N . LEU A 1 157 ? 13.512 -12.599 -8.107 1.00 78.81 157 LEU A N 1
ATOM 1248 C CA . LEU A 1 157 ? 14.324 -13.221 -9.163 1.00 78.81 157 LEU A CA 1
ATOM 1249 C C . LEU A 1 157 ? 15.422 -12.284 -9.708 1.00 78.81 157 LEU A C 1
ATOM 1251 O O . LEU A 1 157 ? 16.309 -12.718 -10.443 1.00 78.81 157 LEU A O 1
ATOM 1255 N N . LEU A 1 158 ? 15.433 -11.003 -9.315 1.00 75.06 158 LEU A N 1
ATOM 1256 C CA . LEU A 1 158 ? 16.450 -10.008 -9.702 1.00 75.06 158 LEU A CA 1
ATOM 1257 C C . LEU A 1 158 ? 17.645 -9.958 -8.722 1.00 75.06 158 LEU A C 1
ATOM 1259 O O . LEU A 1 158 ? 18.467 -9.035 -8.750 1.00 75.06 158 LEU A O 1
ATOM 1263 N N . ASN A 1 159 ? 17.766 -10.957 -7.837 1.00 67.81 159 ASN A N 1
ATOM 1264 C CA . ASN A 1 159 ? 18.776 -11.004 -6.776 1.00 67.81 159 ASN A CA 1
ATOM 1265 C C . ASN A 1 159 ? 20.235 -10.941 -7.289 1.00 67.81 159 ASN A C 1
ATOM 1267 O O . ASN A 1 159 ? 21.082 -10.371 -6.598 1.00 67.81 159 ASN A O 1
ATOM 1271 N N . ARG A 1 160 ? 20.544 -11.411 -8.513 1.00 70.25 160 ARG A N 1
ATOM 1272 C CA . ARG A 1 160 ? 21.898 -11.280 -9.108 1.00 70.25 160 ARG A CA 1
ATOM 1273 C C . ARG A 1 160 ? 22.281 -9.827 -9.432 1.00 70.25 160 ARG A C 1
ATOM 1275 O O . ARG A 1 160 ? 23.466 -9.533 -9.587 1.00 70.25 160 ARG A O 1
ATOM 1282 N N . SER A 1 161 ? 21.313 -8.915 -9.518 1.00 73.25 161 SER A N 1
ATOM 1283 C CA . SER A 1 161 ? 21.532 -7.475 -9.723 1.00 73.25 161 SER A CA 1
ATOM 1284 C C . SER A 1 161 ? 21.409 -6.647 -8.431 1.00 73.25 161 SER A C 1
ATOM 1286 O O . SER A 1 161 ? 21.964 -5.548 -8.363 1.00 73.25 161 SER A O 1
ATOM 1288 N N . LYS A 1 162 ? 20.735 -7.170 -7.390 1.00 72.75 162 LYS A N 1
ATOM 1289 C CA . LYS A 1 162 ? 20.425 -6.495 -6.103 1.00 72.75 162 LYS A CA 1
ATOM 1290 C C . LYS A 1 162 ? 21.669 -5.926 -5.400 1.00 72.75 162 LYS A C 1
ATOM 1292 O O . LYS A 1 162 ? 21.627 -4.806 -4.891 1.00 72.75 162 LYS A O 1
ATOM 1297 N N . SER A 1 163 ? 22.792 -6.650 -5.415 1.00 72.75 163 SER A N 1
ATOM 1298 C CA . SER A 1 163 ? 24.061 -6.218 -4.802 1.00 72.75 163 SER A CA 1
ATOM 1299 C C . SER A 1 163 ? 24.705 -5.032 -5.532 1.00 72.75 163 SER A C 1
ATOM 1301 O O . SER A 1 163 ? 25.006 -4.015 -4.908 1.00 72.75 163 SER A O 1
ATOM 1303 N N . LEU A 1 164 ? 24.860 -5.120 -6.857 1.00 73.88 164 LEU A N 1
ATOM 1304 C CA . LEU A 1 164 ? 25.401 -4.039 -7.687 1.00 73.88 164 LEU A CA 1
ATOM 1305 C C . LEU A 1 164 ? 24.518 -2.787 -7.603 1.00 73.88 164 LEU A C 1
ATOM 1307 O O . LEU A 1 164 ? 25.024 -1.697 -7.349 1.00 73.88 164 LEU A O 1
ATOM 1311 N N . PHE A 1 165 ? 23.197 -2.941 -7.720 1.00 77.38 165 PHE A N 1
ATOM 1312 C CA . PHE A 1 165 ? 22.242 -1.834 -7.616 1.00 77.38 165 PHE A CA 1
ATOM 1313 C C . PHE A 1 165 ? 22.359 -1.102 -6.262 1.00 77.38 165 PHE A C 1
ATOM 1315 O O . PHE A 1 165 ? 22.418 0.129 -6.219 1.00 77.38 165 PHE A O 1
ATOM 1322 N N . LYS A 1 166 ? 22.503 -1.845 -5.153 1.00 76.00 166 LYS A N 1
ATOM 1323 C CA . LYS A 1 166 ? 22.766 -1.275 -3.819 1.00 76.00 166 LYS A CA 1
ATOM 1324 C C . LYS A 1 166 ? 24.118 -0.547 -3.752 1.00 76.00 166 LYS A C 1
ATOM 1326 O O . LYS A 1 166 ? 24.187 0.548 -3.190 1.00 76.00 166 LYS A O 1
ATOM 1331 N N . ASN A 1 167 ? 25.177 -1.096 -4.346 1.00 73.94 167 ASN A N 1
ATOM 1332 C CA . ASN A 1 167 ? 26.507 -0.471 -4.358 1.00 73.94 167 ASN A CA 1
ATOM 1333 C C . ASN A 1 167 ? 26.528 0.859 -5.138 1.00 73.94 167 ASN A C 1
ATOM 1335 O O . ASN A 1 167 ? 27.126 1.841 -4.686 1.00 73.94 167 ASN A O 1
ATOM 1339 N N . TYR A 1 168 ? 25.844 0.917 -6.283 1.00 75.62 168 TYR A N 1
ATOM 1340 C CA . TYR A 1 168 ? 25.788 2.123 -7.110 1.00 75.62 168 TYR A CA 1
ATOM 1341 C C . TYR A 1 168 ? 24.853 3.204 -6.550 1.00 75.62 168 TYR A C 1
ATOM 1343 O O . TYR A 1 168 ? 25.210 4.382 -6.617 1.00 75.62 168 TYR A O 1
ATOM 1351 N N . PHE A 1 169 ? 23.704 2.831 -5.965 1.00 74.19 169 PHE A N 1
ATOM 1352 C CA . PHE A 1 169 ? 22.607 3.779 -5.713 1.00 74.19 169 PHE A CA 1
ATOM 1353 C C . PHE A 1 169 ? 22.026 3.824 -4.288 1.00 74.19 169 PHE A C 1
ATOM 1355 O O . PHE A 1 169 ? 21.094 4.592 -4.055 1.00 74.19 169 PHE A O 1
ATOM 1362 N N . SER A 1 170 ? 22.535 3.058 -3.315 1.00 66.88 170 SER A N 1
ATOM 1363 C CA . SER A 1 170 ? 21.955 2.969 -1.950 1.00 66.88 170 SER A CA 1
ATOM 1364 C C . SER A 1 170 ? 21.701 4.303 -1.234 1.00 66.88 170 SER A C 1
ATOM 1366 O O . SER A 1 170 ? 20.820 4.375 -0.386 1.00 66.88 170 SER A O 1
ATOM 1368 N N . ASN A 1 171 ? 22.463 5.352 -1.559 1.00 59.34 171 ASN A N 1
ATOM 1369 C CA . ASN A 1 171 ? 22.345 6.694 -0.971 1.00 59.34 171 ASN A CA 1
ATOM 1370 C C . ASN A 1 171 ? 21.680 7.706 -1.939 1.00 59.34 171 ASN A C 1
ATOM 1372 O O . ASN A 1 171 ? 21.665 8.899 -1.659 1.00 59.34 171 ASN A O 1
ATOM 1376 N N . SER A 1 172 ? 21.202 7.251 -3.102 1.00 57.78 172 SER A N 1
ATOM 1377 C CA . SER A 1 172 ? 20.750 8.086 -4.231 1.00 57.78 172 SER A CA 1
ATOM 1378 C C . SER A 1 172 ? 19.303 7.810 -4.659 1.00 57.78 172 SER A C 1
ATOM 1380 O O . SER A 1 172 ? 18.861 8.366 -5.658 1.00 57.78 172 SER A O 1
ATOM 1382 N N . ILE A 1 173 ? 18.596 6.927 -3.943 1.00 64.81 173 ILE A N 1
ATOM 1383 C CA . ILE A 1 173 ? 17.214 6.494 -4.234 1.00 64.81 173 ILE A CA 1
ATOM 1384 C C . ILE A 1 173 ? 16.274 6.677 -3.026 1.00 64.81 173 ILE A C 1
ATOM 1386 O O . ILE A 1 173 ? 15.069 6.826 -3.213 1.00 64.81 173 ILE A O 1
ATOM 1390 N N . HIS A 1 174 ? 16.787 6.669 -1.790 1.00 54.22 174 HIS A N 1
ATOM 1391 C CA . HIS A 1 174 ? 15.954 6.616 -0.583 1.00 54.22 174 HIS A CA 1
ATOM 1392 C C . HIS A 1 174 ? 15.983 7.913 0.230 1.00 54.22 174 HIS A C 1
ATOM 1394 O O . HIS A 1 174 ? 17.038 8.333 0.701 1.00 54.22 174 HIS A O 1
ATOM 1400 N N . GLY A 1 175 ? 14.796 8.493 0.439 1.00 46.19 175 GLY A N 1
ATOM 1401 C CA . GLY A 1 175 ? 14.537 9.517 1.459 1.00 46.19 175 GLY A CA 1
ATOM 1402 C C . GLY A 1 175 ? 14.106 8.941 2.816 1.00 46.19 175 GLY A C 1
ATOM 1403 O O . GLY A 1 175 ? 14.171 9.645 3.821 1.00 46.19 175 GLY A O 1
ATOM 1404 N N . THR A 1 176 ? 13.707 7.665 2.870 1.00 47.69 176 THR A N 1
ATOM 1405 C CA . THR A 1 176 ? 13.204 6.996 4.077 1.00 47.69 176 THR A CA 1
ATOM 1406 C C . THR A 1 176 ? 13.933 5.674 4.348 1.00 47.69 176 THR A C 1
ATOM 1408 O O . THR A 1 176 ? 14.174 4.870 3.450 1.00 47.69 176 THR A O 1
ATOM 1411 N N . ASN A 1 177 ? 14.272 5.426 5.621 1.00 52.31 177 ASN A N 1
ATOM 1412 C CA . ASN A 1 177 ? 14.919 4.187 6.099 1.00 52.31 177 ASN A CA 1
ATOM 1413 C C . ASN A 1 177 ? 13.941 2.994 6.216 1.00 52.31 177 ASN A C 1
ATOM 1415 O O . ASN A 1 177 ? 14.249 1.994 6.859 1.00 52.31 177 ASN A O 1
ATOM 1419 N N . ASN A 1 178 ? 12.739 3.123 5.658 1.00 66.12 178 ASN A N 1
ATOM 1420 C CA . ASN A 1 178 ? 11.618 2.212 5.828 1.00 66.12 178 ASN A CA 1
ATOM 1421 C C . ASN A 1 178 ? 11.210 1.731 4.433 1.00 66.12 178 ASN A C 1
ATOM 1423 O O . ASN A 1 178 ? 10.774 2.536 3.623 1.00 66.12 178 ASN A O 1
ATOM 1427 N N . LEU A 1 179 ? 11.422 0.449 4.126 1.00 76.44 179 LEU A N 1
ATOM 1428 C CA . LEU A 1 179 ? 11.172 -0.124 2.790 1.00 76.44 179 LEU A CA 1
ATOM 1429 C C . LEU A 1 179 ? 9.842 -0.891 2.714 1.00 76.44 179 LEU A C 1
ATOM 1431 O O . LEU A 1 179 ? 9.584 -1.599 1.744 1.00 76.44 179 LEU A O 1
ATOM 1435 N N . HIS A 1 180 ? 9.024 -0.795 3.760 1.00 83.81 180 HIS A N 1
ATOM 1436 C CA . HIS A 1 180 ? 7.874 -1.662 3.991 1.00 83.81 180 HIS A CA 1
ATOM 1437 C C . HIS A 1 180 ? 6.792 -1.511 2.921 1.00 83.81 180 HIS A C 1
ATOM 1439 O O . HIS A 1 180 ? 6.442 -2.506 2.288 1.00 83.81 180 HIS A O 1
ATOM 1445 N N . GLY A 1 181 ? 6.331 -0.286 2.642 1.00 86.31 181 GLY A N 1
ATOM 1446 C CA . GLY A 1 181 ? 5.380 -0.051 1.555 1.00 86.31 181 GLY A CA 1
ATOM 1447 C C . GLY A 1 181 ? 5.910 -0.571 0.213 1.00 86.31 181 GLY A C 1
ATOM 1448 O O . GLY A 1 181 ? 5.186 -1.229 -0.533 1.00 86.31 181 GLY A O 1
ATOM 1449 N N . SER A 1 182 ? 7.201 -0.363 -0.067 1.00 85.69 182 SER A N 1
ATOM 1450 C CA . SER A 1 182 ? 7.876 -0.874 -1.266 1.00 85.69 182 SER A CA 1
ATOM 1451 C C . SER A 1 182 ? 7.804 -2.401 -1.380 1.00 85.69 182 SER A C 1
ATOM 1453 O O . SER A 1 182 ? 7.484 -2.908 -2.456 1.00 85.69 182 SER A O 1
ATOM 1455 N N . LEU A 1 183 ? 8.057 -3.135 -0.290 1.00 83.19 183 LEU A N 1
ATOM 1456 C CA . LEU A 1 183 ? 7.957 -4.600 -0.249 1.00 83.19 183 LEU A CA 1
ATOM 1457 C C . LEU A 1 183 ? 6.516 -5.063 -0.504 1.00 83.19 183 LEU A C 1
ATOM 1459 O O . LEU A 1 183 ? 6.288 -5.864 -1.410 1.00 83.19 183 LEU A O 1
ATOM 1463 N N . ILE A 1 184 ? 5.545 -4.501 0.227 1.00 87.31 184 ILE A N 1
ATOM 1464 C CA . ILE A 1 184 ? 4.115 -4.824 0.091 1.00 87.31 184 ILE A CA 1
ATOM 1465 C C . ILE A 1 184 ? 3.631 -4.588 -1.346 1.00 87.31 184 ILE A C 1
ATOM 1467 O O . ILE A 1 184 ? 3.025 -5.475 -1.952 1.00 87.31 184 ILE A O 1
ATOM 1471 N N . PHE A 1 185 ? 3.926 -3.422 -1.927 1.00 90.75 185 PHE A N 1
ATOM 1472 C CA . PHE A 1 185 ? 3.473 -3.104 -3.278 1.00 90.75 185 PHE A CA 1
ATOM 1473 C C . PHE A 1 185 ? 4.162 -3.963 -4.344 1.00 90.75 185 PHE A C 1
ATOM 1475 O O . PHE A 1 185 ? 3.477 -4.474 -5.229 1.00 90.75 185 PHE A O 1
ATOM 1482 N N . ASN A 1 186 ? 5.477 -4.198 -4.256 1.00 85.88 186 ASN A N 1
ATOM 1483 C CA . ASN A 1 186 ? 6.153 -5.095 -5.199 1.00 85.88 186 ASN A CA 1
ATOM 1484 C C . ASN A 1 186 ? 5.589 -6.521 -5.126 1.00 85.88 186 ASN A C 1
ATOM 1486 O O . ASN A 1 186 ? 5.300 -7.109 -6.167 1.00 85.88 186 ASN A O 1
ATOM 1490 N N . TYR A 1 187 ? 5.373 -7.057 -3.922 1.00 85.25 187 TYR A N 1
ATOM 1491 C CA . TYR A 1 187 ? 4.794 -8.387 -3.738 1.00 85.25 187 TYR A CA 1
ATOM 1492 C C . TYR A 1 187 ? 3.399 -8.493 -4.376 1.00 85.25 187 TYR A C 1
ATOM 1494 O O . TYR A 1 187 ? 3.159 -9.3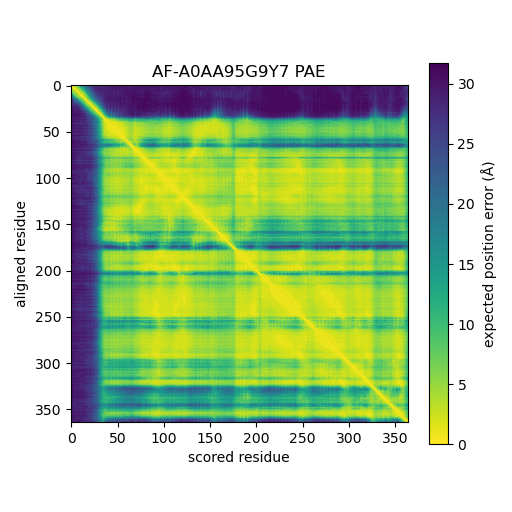96 -5.181 1.00 85.25 187 TYR A O 1
ATOM 1502 N N . LEU A 1 188 ? 2.498 -7.541 -4.100 1.00 88.81 188 LEU A N 1
ATOM 1503 C CA . LEU A 1 188 ? 1.147 -7.514 -4.680 1.00 88.81 188 LEU A CA 1
ATOM 1504 C C . LEU A 1 188 ? 1.163 -7.320 -6.207 1.00 88.81 188 LEU A C 1
ATOM 1506 O O . LEU A 1 188 ? 0.414 -7.986 -6.927 1.00 88.81 188 LEU A O 1
ATOM 1510 N N . ALA A 1 189 ? 2.037 -6.451 -6.721 1.00 89.69 189 ALA A N 1
ATOM 1511 C CA . ALA A 1 189 ? 2.174 -6.197 -8.153 1.00 89.69 189 ALA A CA 1
ATOM 1512 C C . ALA A 1 189 ? 2.698 -7.418 -8.927 1.00 89.69 189 ALA A C 1
ATOM 1514 O O . ALA A 1 189 ? 2.246 -7.650 -10.054 1.00 89.69 189 ALA A O 1
ATOM 1515 N N . ASN A 1 190 ? 3.596 -8.208 -8.332 1.00 83.50 190 ASN A N 1
ATOM 1516 C CA . ASN A 1 190 ? 4.120 -9.440 -8.924 1.00 83.50 190 ASN A CA 1
ATOM 1517 C C . ASN A 1 190 ? 3.110 -10.597 -8.845 1.00 83.50 190 ASN A C 1
ATOM 1519 O O . ASN A 1 190 ? 2.885 -11.278 -9.843 1.00 83.50 190 ASN A O 1
ATOM 1523 N N . ASN A 1 191 ? 2.466 -10.796 -7.688 1.00 81.44 191 ASN A N 1
ATOM 1524 C CA . ASN A 1 191 ? 1.557 -11.928 -7.460 1.00 81.44 191 ASN A CA 1
ATOM 1525 C C . ASN A 1 191 ? 0.201 -11.791 -8.171 1.00 81.44 191 ASN A C 1
ATOM 1527 O O . ASN A 1 191 ? -0.404 -12.804 -8.514 1.00 81.44 191 ASN A O 1
ATOM 1531 N N . SER A 1 192 ? -0.273 -10.567 -8.433 1.00 86.44 192 SER A N 1
ATOM 1532 C CA . SER A 1 192 ? -1.510 -10.330 -9.190 1.00 86.44 192 SER A CA 1
ATOM 1533 C C . SER A 1 192 ? -1.243 -9.502 -10.456 1.00 86.44 192 SER A C 1
ATOM 1535 O O . SER A 1 192 ? -1.544 -8.307 -10.493 1.00 86.44 192 SER A O 1
ATOM 1537 N N . PRO A 1 193 ? -0.659 -10.091 -11.521 1.00 85.31 193 PRO A N 1
ATOM 1538 C CA . PRO A 1 193 ? -0.151 -9.354 -12.685 1.00 85.31 193 PRO A CA 1
ATOM 1539 C C . PRO A 1 193 ? -1.219 -8.623 -13.520 1.00 85.31 193 PRO A C 1
ATOM 1541 O O . PRO A 1 193 ? -0.853 -7.784 -14.342 1.00 85.31 193 PRO A O 1
ATOM 1544 N N . SER A 1 194 ? -2.508 -8.913 -13.314 1.00 90.25 194 SER A N 1
ATOM 1545 C CA . SER A 1 194 ? -3.640 -8.213 -13.952 1.00 90.25 194 SER A CA 1
ATOM 1546 C C . SER A 1 194 ? -4.223 -7.085 -13.085 1.00 90.25 194 SER A C 1
ATOM 1548 O O . SER A 1 194 ? -4.969 -6.247 -13.588 1.00 90.25 194 SER A O 1
ATOM 1550 N N . SER A 1 195 ? -3.880 -7.025 -11.790 1.00 95.06 195 SER A N 1
ATOM 1551 C CA . SER A 1 195 ? -4.330 -5.949 -10.901 1.00 95.06 195 SER A CA 1
ATOM 1552 C C . SER A 1 195 ? -3.807 -4.586 -11.344 1.00 95.06 195 SER A C 1
ATOM 1554 O O . SER A 1 195 ? -2.649 -4.439 -11.756 1.00 95.06 195 SER A O 1
ATOM 1556 N N . GLN A 1 196 ? -4.670 -3.588 -11.168 1.00 97.06 196 GLN A N 1
ATOM 1557 C CA . GLN A 1 196 ? -4.333 -2.169 -11.181 1.00 97.06 196 GLN A CA 1
ATOM 1558 C C . GLN A 1 196 ? -4.547 -1.572 -9.786 1.00 97.06 196 GLN A C 1
ATOM 1560 O O . GLN A 1 196 ? -5.344 -2.090 -8.998 1.00 97.06 196 GLN A O 1
ATOM 1565 N N . PHE A 1 197 ? -3.822 -0.495 -9.487 1.00 97.75 197 PHE A N 1
ATOM 1566 C CA . PHE A 1 197 ? -3.613 -0.024 -8.121 1.00 97.75 197 PHE A CA 1
ATOM 1567 C C . PHE A 1 197 ? -3.953 1.452 -7.926 1.00 97.75 197 PHE A C 1
ATOM 1569 O O . PHE A 1 197 ? -3.622 2.281 -8.771 1.00 97.75 197 PHE A O 1
ATOM 1576 N N . ILE A 1 198 ? -4.512 1.787 -6.766 1.00 98.06 198 ILE A N 1
ATOM 1577 C CA . ILE A 1 198 ? -4.377 3.122 -6.171 1.00 98.06 198 ILE A CA 1
ATOM 1578 C C . ILE A 1 198 ? -3.331 3.023 -5.067 1.00 98.06 198 ILE A C 1
ATOM 1580 O O . ILE A 1 198 ? -3.398 2.126 -4.227 1.00 98.06 198 ILE A O 1
ATOM 1584 N N . ILE A 1 199 ? -2.369 3.940 -5.068 1.00 97.00 199 ILE A N 1
ATOM 1585 C CA . ILE A 1 199 ? -1.278 3.968 -4.093 1.00 97.00 199 ILE A CA 1
ATOM 1586 C C . ILE A 1 199 ? -1.470 5.186 -3.191 1.00 97.00 199 ILE A C 1
ATOM 1588 O O . ILE A 1 199 ? -1.389 6.313 -3.672 1.00 97.00 199 ILE A O 1
ATOM 1592 N N . ALA A 1 200 ? -1.737 4.962 -1.903 1.00 95.81 200 ALA A N 1
ATOM 1593 C CA . ALA A 1 200 ? -1.960 6.004 -0.906 1.00 95.81 200 ALA A CA 1
ATOM 1594 C C . ALA A 1 200 ? -0.792 6.071 0.093 1.00 95.81 200 ALA A C 1
ATOM 1596 O O . ALA A 1 200 ? -0.569 5.142 0.869 1.00 95.81 200 ALA A O 1
ATOM 1597 N N . TYR A 1 201 ? -0.059 7.187 0.074 1.00 90.25 201 TYR A N 1
ATOM 1598 C CA . TYR A 1 201 ? 1.091 7.460 0.937 1.00 90.25 201 TYR A CA 1
ATOM 1599 C C . TYR A 1 201 ? 0.651 8.148 2.232 1.00 90.25 201 TYR A C 1
ATOM 1601 O O . TYR A 1 201 ? 0.074 9.243 2.197 1.00 90.25 201 TYR A O 1
ATOM 1609 N N . SER A 1 202 ? 0.957 7.534 3.373 1.00 82.69 202 SER A N 1
ATOM 1610 C CA . SER A 1 202 ? 0.615 8.058 4.694 1.00 82.69 202 SER A CA 1
ATOM 1611 C C . SER A 1 202 ? 1.714 8.918 5.323 1.00 82.69 202 SER A C 1
ATOM 1613 O O . SER A 1 202 ? 2.879 8.533 5.359 1.00 82.69 202 SER A O 1
ATOM 1615 N N . ASN A 1 203 ? 1.307 10.035 5.929 1.00 71.06 203 ASN A N 1
ATOM 1616 C CA . ASN A 1 203 ? 2.108 10.865 6.840 1.00 71.06 203 ASN A CA 1
ATOM 1617 C C . ASN A 1 203 ? 1.616 10.757 8.308 1.00 71.06 203 ASN A C 1
ATOM 1619 O O . ASN A 1 203 ? 2.102 11.456 9.204 1.00 71.06 203 ASN A O 1
ATOM 1623 N N . LYS A 1 204 ? 0.654 9.859 8.563 1.00 63.53 204 LYS A N 1
ATOM 1624 C CA . LYS A 1 204 ? -0.037 9.575 9.833 1.00 63.53 204 LYS A CA 1
ATOM 1625 C C . LYS A 1 204 ? 0.848 9.523 11.071 1.00 63.53 204 LYS A C 1
ATOM 1627 O O . LYS A 1 204 ? 0.452 10.054 12.108 1.00 63.53 204 LYS A O 1
ATOM 1632 N N . THR A 1 205 ? 2.036 8.921 10.973 1.00 68.25 205 THR A N 1
ATOM 1633 C CA . THR A 1 205 ? 2.976 8.803 12.098 1.00 68.25 205 THR A CA 1
ATOM 1634 C C . THR A 1 205 ? 3.303 10.165 12.705 1.00 68.25 205 THR A C 1
ATOM 1636 O O . THR A 1 205 ? 3.257 10.309 13.926 1.00 68.25 205 THR A O 1
ATOM 1639 N N . ASP A 1 206 ? 3.553 11.177 11.872 1.00 76.75 206 ASP A N 1
ATOM 1640 C CA . ASP A 1 206 ? 3.904 12.518 12.339 1.00 76.75 206 ASP A CA 1
ATOM 1641 C C . ASP A 1 206 ? 2.676 13.400 12.578 1.00 76.75 206 ASP A C 1
ATOM 1643 O O . ASP A 1 206 ? 2.676 14.179 13.531 1.00 76.75 206 ASP A O 1
ATOM 1647 N N . ILE A 1 207 ? 1.601 13.254 11.791 1.00 84.69 207 ILE A N 1
ATOM 1648 C CA . ILE A 1 207 ? 0.359 14.022 11.993 1.00 84.69 207 ILE A CA 1
ATOM 1649 C C . ILE A 1 207 ? -0.284 13.666 13.341 1.00 84.69 207 ILE A C 1
ATOM 1651 O O . ILE A 1 207 ? -0.488 14.547 14.178 1.00 84.69 207 ILE A O 1
ATOM 1655 N N . LEU A 1 208 ? -0.536 12.379 13.612 1.00 84.81 208 LEU A N 1
ATOM 1656 C CA . LEU A 1 208 ? -1.087 11.954 14.903 1.00 84.81 208 LEU A CA 1
ATOM 1657 C C . LEU A 1 208 ? -0.128 12.272 16.058 1.00 84.81 208 LEU A C 1
ATOM 1659 O O . LEU A 1 208 ? -0.582 12.632 17.143 1.00 84.81 208 LEU A O 1
ATOM 1663 N N . ARG A 1 209 ? 1.195 12.194 15.837 1.00 86.25 209 ARG A N 1
ATOM 1664 C CA . ARG A 1 209 ? 2.179 12.520 16.880 1.00 86.25 209 ARG A CA 1
ATOM 1665 C C . ARG A 1 209 ? 2.102 13.997 17.254 1.00 86.25 209 ARG A C 1
ATOM 1667 O O . ARG A 1 209 ? 1.943 14.277 18.438 1.00 86.25 209 ARG A O 1
ATOM 1674 N N . LYS A 1 210 ? 2.097 14.912 16.272 1.00 88.25 210 LYS A N 1
ATOM 1675 C CA . LYS A 1 210 ? 1.860 16.358 16.472 1.00 88.25 210 LYS A CA 1
ATOM 1676 C C . LYS A 1 210 ? 0.577 16.616 17.278 1.00 88.25 210 LYS A C 1
ATOM 1678 O O . LYS A 1 210 ? 0.601 17.412 18.215 1.00 88.25 210 LYS A O 1
ATOM 1683 N N . LEU A 1 211 ? -0.524 15.933 16.941 1.00 89.88 211 LEU A N 1
ATOM 1684 C CA . LEU A 1 211 ? -1.813 16.071 17.638 1.00 89.88 211 LEU A CA 1
ATOM 1685 C C . LEU A 1 211 ? -1.763 15.567 19.090 1.00 89.88 211 LEU A C 1
ATOM 1687 O O . LEU A 1 211 ? -2.341 16.188 19.980 1.00 89.88 211 LEU A O 1
ATOM 1691 N N . LEU A 1 212 ? -1.061 14.466 19.360 1.00 88.88 212 LEU A N 1
ATOM 1692 C CA . LEU A 1 212 ? -0.957 13.898 20.707 1.00 88.88 212 LEU A CA 1
ATOM 1693 C C . LEU A 1 212 ? 0.026 14.653 21.607 1.00 88.88 212 LEU A C 1
ATOM 1695 O O . LEU A 1 212 ? -0.230 14.774 22.808 1.00 88.88 212 LEU A O 1
ATOM 1699 N N . THR A 1 213 ? 1.106 15.207 21.050 1.00 87.38 213 THR A N 1
ATOM 1700 C CA . THR A 1 213 ? 2.104 16.001 21.788 1.00 87.38 213 THR A CA 1
ATOM 1701 C C . THR A 1 213 ? 1.761 17.490 21.894 1.00 87.38 213 THR A C 1
ATOM 1703 O O . THR A 1 213 ? 2.575 18.253 22.406 1.00 87.38 213 THR A O 1
ATOM 1706 N N . SER A 1 214 ? 0.593 17.934 21.420 1.00 89.88 214 SER A N 1
ATOM 1707 C CA . SER A 1 214 ? 0.164 19.330 21.570 1.00 89.88 214 SER A CA 1
ATOM 1708 C C . SER A 1 214 ? -0.160 19.688 23.032 1.00 89.88 214 SER A C 1
ATOM 1710 O O . SER A 1 214 ? -0.357 18.813 23.878 1.00 89.88 214 SER A O 1
ATOM 1712 N N . ASN A 1 215 ? -0.297 20.984 23.321 1.00 91.50 215 ASN A N 1
ATOM 1713 C CA . ASN A 1 215 ? -0.756 21.484 24.627 1.00 91.50 215 ASN A CA 1
ATOM 1714 C C . ASN A 1 215 ? -2.298 21.544 24.751 1.00 91.50 215 ASN A C 1
ATOM 1716 O O . ASN A 1 215 ? -2.814 22.179 25.666 1.00 91.50 215 ASN A O 1
ATOM 1720 N N . ASP A 1 216 ? -3.039 20.915 23.831 1.00 93.88 216 ASP A N 1
ATOM 1721 C CA . ASP A 1 216 ? -4.505 20.825 23.886 1.00 93.88 216 ASP A CA 1
ATOM 1722 C C . ASP A 1 216 ? -4.994 19.943 25.057 1.00 93.88 216 ASP A C 1
ATOM 1724 O O . ASP A 1 216 ? -4.291 19.028 25.502 1.00 93.88 216 ASP A O 1
ATOM 1728 N N . SER A 1 217 ? -6.241 20.151 25.499 1.00 94.50 217 SER A N 1
ATOM 1729 C CA . SER A 1 217 ? -6.929 19.233 26.422 1.00 94.50 217 SER A CA 1
ATOM 1730 C C . SER A 1 217 ? -7.186 17.862 25.776 1.00 94.50 217 SER A C 1
ATOM 1732 O O . SER A 1 217 ? -7.224 17.739 24.551 1.00 94.50 217 SER A O 1
ATOM 1734 N N . GLU A 1 218 ? -7.401 16.817 26.587 1.00 93.75 218 GLU A N 1
ATOM 1735 C CA . GLU A 1 218 ? -7.697 15.464 26.075 1.00 93.75 218 GLU A CA 1
ATOM 1736 C C . GLU A 1 218 ? -8.912 15.461 25.126 1.00 93.75 218 GLU A C 1
ATOM 1738 O O . GLU A 1 218 ? -8.877 14.829 24.074 1.00 93.75 218 GLU A O 1
ATOM 1743 N N . GLU A 1 219 ? -9.949 16.230 25.458 1.00 95.69 219 GLU A N 1
ATOM 1744 C CA . GLU A 1 219 ? -11.158 16.410 24.649 1.00 95.69 219 GLU A CA 1
ATOM 1745 C C . GLU A 1 219 ? -10.859 17.020 23.270 1.00 95.69 219 GLU A C 1
ATOM 1747 O O . GLU A 1 219 ? -11.235 16.447 22.248 1.00 95.69 219 GLU A O 1
ATOM 1752 N N . VAL A 1 220 ? -10.099 18.120 23.219 1.00 96.19 220 VAL A N 1
ATOM 1753 C CA . VAL A 1 220 ? -9.727 18.786 21.957 1.00 96.19 220 VAL A CA 1
ATOM 1754 C C . VAL A 1 220 ? -8.783 17.914 21.116 1.00 96.19 220 VAL A C 1
ATOM 1756 O O . VAL A 1 220 ? -8.878 17.910 19.887 1.00 96.19 220 VAL A O 1
ATOM 1759 N N . LYS A 1 221 ? -7.909 17.113 21.744 1.00 95.12 221 LYS A N 1
ATOM 1760 C CA . LYS A 1 221 ? -7.093 16.111 21.032 1.00 95.12 221 LYS A CA 1
ATOM 1761 C C . LYS A 1 221 ? -7.964 15.045 20.379 1.00 95.12 221 LYS A C 1
ATOM 1763 O O . LYS A 1 221 ? -7.782 14.754 19.198 1.00 95.12 221 LYS A O 1
ATOM 1768 N N . LEU A 1 222 ? -8.925 14.494 21.118 1.00 96.38 222 LEU A N 1
ATOM 1769 C CA . LEU A 1 222 ? -9.862 13.492 20.608 1.00 96.38 222 LEU A CA 1
ATOM 1770 C C . LEU A 1 222 ? -10.745 14.053 19.486 1.00 96.38 222 LEU A C 1
ATOM 1772 O O . LEU A 1 222 ? -10.958 13.364 18.492 1.00 96.38 222 LEU A O 1
ATOM 1776 N N . GLU A 1 223 ? -11.192 15.307 19.583 1.00 97.00 223 GLU A N 1
ATOM 1777 C CA . GLU A 1 223 ? -11.938 15.977 18.512 1.00 97.00 223 GLU A CA 1
ATOM 1778 C C . GLU A 1 223 ? -11.099 16.102 17.226 1.00 97.00 223 GLU A C 1
ATOM 1780 O O . GLU A 1 223 ? -11.551 15.714 16.144 1.00 97.00 223 GLU A O 1
ATOM 1785 N N . LYS A 1 224 ? -9.853 16.589 17.335 1.00 96.00 224 LYS A N 1
ATOM 1786 C CA . LYS A 1 224 ? -8.926 16.728 16.197 1.00 96.00 224 LYS A CA 1
ATOM 1787 C C . LYS A 1 224 ? -8.595 15.374 15.558 1.00 96.00 224 LYS A C 1
ATOM 1789 O O . LYS A 1 224 ? -8.628 15.257 14.336 1.00 96.00 224 LYS A O 1
ATOM 1794 N N . ILE A 1 225 ? -8.339 14.346 16.368 1.00 95.12 225 ILE A N 1
ATOM 1795 C CA . ILE A 1 225 ? -8.041 12.978 15.910 1.00 95.12 225 ILE A CA 1
ATOM 1796 C C . ILE A 1 225 ? -9.268 12.328 15.248 1.00 95.12 225 ILE A C 1
ATOM 1798 O O . ILE A 1 225 ? -9.140 11.725 14.185 1.00 95.12 225 ILE A O 1
ATOM 1802 N N . SER A 1 226 ? -10.464 12.515 15.815 1.00 96.81 226 SER A N 1
ATOM 1803 C CA . SER A 1 226 ? -11.736 12.059 15.235 1.00 96.81 226 SER A CA 1
ATOM 1804 C C . SER A 1 226 ? -11.974 12.667 13.847 1.00 96.81 226 SER A C 1
ATOM 1806 O O . SER A 1 226 ? -12.246 11.937 12.893 1.00 96.81 226 SER A O 1
ATOM 1808 N N . LYS A 1 227 ? -11.783 13.989 13.699 1.00 96.69 227 LYS A N 1
ATOM 1809 C CA . LYS A 1 227 ? -11.858 14.685 12.400 1.00 96.69 227 LYS A CA 1
ATOM 1810 C C . LYS A 1 227 ? -10.819 14.160 11.408 1.00 96.69 227 LYS A C 1
ATOM 1812 O O . LYS A 1 227 ? -11.166 13.871 10.269 1.00 96.69 227 LYS A O 1
ATOM 1817 N N . TYR A 1 228 ? -9.572 13.989 11.844 1.00 95.19 228 TYR A N 1
ATOM 1818 C CA . TYR A 1 228 ? -8.471 13.489 11.019 1.00 95.19 228 TYR A CA 1
ATOM 1819 C C . TYR A 1 228 ? -8.722 12.065 10.474 1.00 95.19 228 TYR A C 1
ATOM 1821 O O . TYR A 1 228 ? -8.531 11.829 9.278 1.00 95.19 228 TYR A O 1
ATOM 1829 N N . PHE A 1 229 ? -9.211 11.131 11.303 1.00 95.88 229 PHE A N 1
ATOM 1830 C CA . PHE A 1 229 ? -9.592 9.787 10.841 1.00 95.88 229 PHE A CA 1
ATOM 1831 C C . PHE A 1 229 ? -10.802 9.813 9.902 1.00 95.88 229 PHE A C 1
ATOM 1833 O O . PHE A 1 229 ? -10.831 9.070 8.923 1.00 95.88 229 PHE A O 1
ATOM 1840 N N . ASN A 1 230 ? -11.767 10.697 10.165 1.00 97.19 230 ASN A N 1
ATOM 1841 C CA . ASN A 1 230 ? -12.950 10.859 9.329 1.00 97.19 230 ASN A CA 1
ATOM 1842 C C . ASN A 1 230 ? -12.597 11.390 7.924 1.00 97.19 230 ASN A C 1
ATOM 1844 O O . ASN A 1 230 ? -13.059 10.827 6.935 1.00 97.19 230 ASN A O 1
ATOM 1848 N N . SER A 1 231 ? -11.720 12.401 7.826 1.00 96.38 231 SER A N 1
ATOM 1849 C CA . SER A 1 231 ? -11.141 12.875 6.555 1.00 96.38 231 SER A CA 1
ATOM 1850 C C . SER A 1 231 ? -10.442 11.752 5.783 1.00 96.38 231 SER A C 1
ATOM 1852 O O . SER A 1 231 ? -10.648 11.604 4.576 1.00 96.38 231 SER A O 1
ATOM 1854 N N . ASN A 1 232 ? -9.634 10.953 6.493 1.00 94.62 232 ASN A N 1
ATOM 1855 C CA . ASN A 1 232 ? -8.891 9.822 5.935 1.00 94.62 232 ASN A CA 1
ATOM 1856 C C . ASN A 1 232 ? -9.862 8.826 5.286 1.00 94.62 232 ASN A C 1
ATOM 1858 O O . ASN A 1 232 ? -9.716 8.484 4.113 1.00 94.62 232 ASN A O 1
ATOM 1862 N N . ALA A 1 233 ? -10.891 8.415 6.032 1.00 96.81 233 ALA A N 1
ATOM 1863 C CA . ALA A 1 233 ? -11.903 7.480 5.562 1.00 96.81 233 ALA A CA 1
ATOM 1864 C C . ALA A 1 233 ? -12.667 8.021 4.352 1.00 96.81 233 ALA A C 1
ATOM 1866 O O . ALA A 1 233 ? -12.705 7.363 3.320 1.00 96.81 233 ALA A O 1
ATOM 1867 N N . GLU A 1 234 ? -13.221 9.233 4.431 1.00 98.00 234 GLU A N 1
ATOM 1868 C CA . GLU A 1 234 ? -14.015 9.820 3.342 1.00 98.00 234 GLU A CA 1
ATOM 1869 C C . GLU A 1 234 ? -13.209 9.993 2.056 1.00 98.00 234 GLU A C 1
ATOM 1871 O O . GLU A 1 234 ? -13.730 9.781 0.961 1.00 98.00 234 GLU A O 1
ATOM 1876 N N . SER A 1 235 ? -11.929 10.349 2.171 1.00 96.31 235 SER A N 1
ATOM 1877 C CA . SER A 1 235 ? -11.073 10.520 1.003 1.00 96.31 235 SER A CA 1
ATOM 1878 C C . SER A 1 235 ? -10.643 9.191 0.378 1.00 96.31 235 SER A C 1
ATOM 1880 O O . SER A 1 235 ? -10.497 9.140 -0.842 1.00 96.31 235 SER A O 1
ATOM 1882 N N . LEU A 1 236 ? -10.504 8.110 1.156 1.00 97.06 236 LEU A N 1
ATOM 1883 C CA . LEU A 1 236 ? -10.306 6.766 0.601 1.00 97.06 236 LEU A CA 1
ATOM 1884 C C . LEU A 1 236 ? -11.609 6.178 0.035 1.00 97.06 236 LEU A C 1
ATOM 1886 O O . LEU A 1 236 ? -11.580 5.629 -1.059 1.00 97.06 236 LEU A O 1
ATOM 1890 N N . ILE A 1 237 ? -12.751 6.349 0.711 1.00 98.31 237 ILE A N 1
ATOM 1891 C CA . ILE A 1 237 ? -14.075 5.854 0.282 1.00 98.31 237 ILE A CA 1
ATOM 1892 C C . ILE A 1 237 ? -14.472 6.426 -1.086 1.00 98.31 237 ILE A C 1
ATOM 1894 O O . ILE A 1 237 ? -14.923 5.667 -1.942 1.00 98.31 237 ILE A O 1
ATOM 1898 N N . ARG A 1 238 ? -14.238 7.727 -1.333 1.00 97.94 238 ARG A N 1
ATOM 1899 C CA . ARG A 1 238 ? -14.409 8.329 -2.672 1.00 97.94 238 ARG A CA 1
ATOM 1900 C C . ARG A 1 238 ? -13.593 7.574 -3.725 1.00 97.94 238 ARG A C 1
ATOM 1902 O O . ARG A 1 238 ? -14.167 6.975 -4.623 1.00 97.94 238 ARG A O 1
ATOM 1909 N N . ASN A 1 239 ? -12.276 7.486 -3.535 1.00 97.06 239 ASN A N 1
ATOM 1910 C CA . ASN A 1 239 ? -11.368 6.816 -4.472 1.00 97.06 239 ASN A CA 1
ATOM 1911 C C . ASN A 1 239 ? -11.651 5.309 -4.653 1.00 97.06 239 ASN A C 1
ATOM 1913 O O . ASN A 1 239 ? -11.429 4.771 -5.735 1.00 97.06 239 ASN A O 1
ATOM 1917 N N . ILE A 1 240 ? -12.155 4.624 -3.622 1.00 97.88 240 ILE A N 1
ATOM 1918 C CA . ILE A 1 240 ? -12.588 3.222 -3.706 1.00 97.88 240 ILE A CA 1
ATOM 1919 C C . ILE A 1 240 ? -13.777 3.083 -4.661 1.00 97.88 240 ILE A C 1
ATOM 1921 O O . ILE A 1 240 ? -13.766 2.204 -5.524 1.00 97.88 240 ILE A O 1
ATOM 1925 N N . ASN A 1 241 ? -14.764 3.970 -4.544 1.00 97.19 241 ASN A N 1
ATOM 1926 C CA . ASN A 1 241 ? -15.964 3.948 -5.374 1.00 97.19 241 ASN A CA 1
ATOM 1927 C C . ASN A 1 241 ? -15.681 4.464 -6.799 1.00 97.19 241 ASN A C 1
ATOM 1929 O O . ASN A 1 241 ? -16.049 3.800 -7.763 1.00 97.19 241 ASN A O 1
ATOM 1933 N N . ASP A 1 242 ? -14.957 5.578 -6.947 1.00 96.19 242 ASP A N 1
ATOM 1934 C CA . ASP A 1 242 ? -14.667 6.226 -8.239 1.00 96.19 242 ASP A CA 1
ATOM 1935 C C . ASP A 1 242 ? -13.899 5.314 -9.222 1.00 96.19 242 ASP A C 1
ATOM 1937 O O . ASP A 1 242 ? -14.049 5.435 -10.439 1.00 96.19 242 ASP A O 1
ATOM 1941 N N . TYR A 1 243 ? -13.089 4.378 -8.708 1.00 96.25 243 TYR A N 1
ATOM 1942 C CA . TYR A 1 243 ? -12.285 3.445 -9.512 1.00 96.25 243 TYR A CA 1
ATOM 1943 C C . TYR A 1 243 ? -12.756 1.978 -9.440 1.00 96.25 243 TYR A C 1
ATOM 1945 O O . TYR A 1 243 ? -12.136 1.114 -10.073 1.00 96.25 243 TYR A O 1
ATOM 1953 N N . ASN A 1 244 ? -13.846 1.680 -8.719 1.00 96.50 244 ASN A N 1
ATOM 1954 C CA . ASN A 1 244 ? -14.320 0.322 -8.407 1.00 96.50 244 ASN A CA 1
ATOM 1955 C C . ASN A 1 244 ? -13.214 -0.575 -7.811 1.00 96.50 244 ASN A C 1
ATOM 1957 O O . ASN A 1 244 ? -12.869 -1.620 -8.367 1.00 96.50 244 ASN A O 1
ATOM 1961 N N . ILE A 1 245 ? -12.629 -0.149 -6.689 1.00 98.12 245 ILE A N 1
ATOM 1962 C CA . ILE A 1 245 ? -11.645 -0.931 -5.931 1.00 98.12 245 ILE A CA 1
ATOM 1963 C C . ILE A 1 245 ? -12.321 -2.133 -5.257 1.00 98.12 245 ILE A C 1
ATOM 1965 O O . ILE A 1 245 ? -13.389 -2.011 -4.663 1.00 98.12 245 ILE A O 1
ATOM 1969 N N . ASN A 1 246 ? -11.674 -3.297 -5.330 1.00 97.69 246 ASN A N 1
ATOM 1970 C CA . ASN A 1 246 ? -12.176 -4.563 -4.794 1.00 97.69 246 ASN A CA 1
ATOM 1971 C C . ASN A 1 246 ? -11.503 -4.949 -3.467 1.00 97.69 246 ASN A C 1
ATOM 1973 O O . ASN A 1 246 ? -12.125 -5.603 -2.632 1.00 97.69 246 ASN A O 1
ATOM 1977 N N . PHE A 1 247 ? -10.257 -4.517 -3.253 1.00 97.94 247 PHE A N 1
ATOM 1978 C CA . PHE A 1 247 ? -9.475 -4.818 -2.050 1.00 97.94 247 PHE A CA 1
ATOM 1979 C C . PHE A 1 247 ? -8.768 -3.570 -1.517 1.00 97.94 247 PHE A C 1
ATOM 1981 O O . PHE A 1 247 ? -8.199 -2.798 -2.289 1.00 97.94 247 PHE A O 1
ATOM 1988 N N . VAL A 1 248 ? -8.741 -3.401 -0.197 1.00 98.00 248 VAL A N 1
ATOM 1989 C CA . VAL A 1 248 ? -7.929 -2.383 0.485 1.00 98.00 248 VAL A CA 1
ATOM 1990 C C . VAL A 1 248 ? -6.846 -3.094 1.288 1.00 98.00 248 VAL A C 1
ATOM 1992 O O . VAL A 1 248 ? -7.158 -3.773 2.261 1.00 98.00 248 VAL A O 1
ATOM 1995 N N . SER A 1 249 ? -5.585 -2.951 0.883 1.00 96.94 249 SER A N 1
ATOM 1996 C CA . SER A 1 249 ? -4.423 -3.497 1.588 1.00 96.94 249 SER A CA 1
ATOM 1997 C C . SER A 1 249 ? -3.962 -2.518 2.665 1.00 96.94 249 SER A C 1
ATOM 1999 O O . SER A 1 249 ? -3.498 -1.419 2.350 1.00 96.94 249 SER A O 1
ATOM 2001 N N . LEU A 1 250 ? -4.074 -2.930 3.928 1.00 94.25 250 LEU A N 1
ATOM 2002 C CA . LEU A 1 250 ? -3.751 -2.139 5.113 1.00 94.25 250 LEU A CA 1
ATOM 2003 C C . LEU A 1 250 ? -2.724 -2.871 5.987 1.00 94.25 250 LEU A C 1
ATOM 2005 O O . LEU A 1 250 ? -3.042 -3.455 7.025 1.00 94.25 250 LEU A O 1
ATOM 2009 N N . SER A 1 251 ? -1.466 -2.842 5.559 1.00 87.62 251 SER A N 1
ATOM 2010 C CA . SER A 1 251 ? -0.379 -3.544 6.251 1.00 87.62 251 SER A CA 1
ATOM 2011 C C . SER A 1 251 ? 0.065 -2.844 7.547 1.00 87.62 251 SER A C 1
ATOM 2013 O O . SER A 1 251 ? 0.761 -3.451 8.355 1.00 87.62 251 SER A O 1
ATOM 2015 N N . ARG A 1 252 ? -0.364 -1.593 7.795 1.00 79.50 252 ARG A N 1
ATOM 2016 C CA . ARG A 1 252 ? -0.094 -0.831 9.032 1.00 79.50 252 ARG A CA 1
ATOM 2017 C C . ARG A 1 252 ? -1.315 -0.061 9.543 1.00 79.50 252 ARG A C 1
ATOM 2019 O O . ARG A 1 252 ? -2.003 0.619 8.786 1.00 79.50 252 ARG A O 1
ATOM 2026 N N . GLY A 1 253 ? -1.551 -0.135 10.854 1.00 82.69 253 GLY A N 1
ATOM 2027 C CA . GLY A 1 253 ? -2.704 0.462 11.539 1.00 82.69 253 GLY A CA 1
ATOM 2028 C C . GLY A 1 253 ? -2.398 1.752 12.313 1.00 82.69 253 GLY A C 1
ATOM 2029 O O . GLY A 1 253 ? -1.435 2.469 12.038 1.00 82.69 253 GLY A O 1
ATOM 2030 N N . VAL A 1 254 ? -3.276 2.106 13.252 1.00 85.62 254 VAL A N 1
ATOM 2031 C CA . VAL A 1 254 ? -2.817 2.533 14.586 1.00 85.62 254 VAL A CA 1
ATOM 2032 C C . VAL A 1 254 ? -2.701 1.229 15.381 1.00 85.62 254 VAL A C 1
ATOM 2034 O O . VAL A 1 254 ? -3.478 0.308 15.129 1.00 85.62 254 VAL A O 1
ATOM 2037 N N . SER A 1 255 ? -1.666 1.094 16.201 1.00 74.31 255 SER A N 1
ATOM 2038 C CA . SER A 1 255 ? -1.373 -0.131 16.950 1.00 74.31 255 SER A CA 1
ATOM 2039 C C . SER A 1 255 ? -0.418 0.177 18.105 1.00 74.31 255 SER A C 1
ATOM 2041 O O . SER A 1 255 ? 0.045 1.312 18.256 1.00 74.31 255 SER A O 1
ATOM 2043 N N . ARG A 1 256 ? -0.054 -0.839 18.899 1.00 74.25 256 ARG A N 1
ATOM 2044 C CA . ARG A 1 256 ? 0.916 -0.728 20.005 1.00 74.25 256 ARG A CA 1
ATOM 2045 C C . ARG A 1 256 ? 2.162 0.085 19.649 1.00 74.25 256 ARG A C 1
ATOM 2047 O O . ARG A 1 256 ? 2.540 0.988 20.399 1.00 74.25 256 ARG A O 1
ATOM 2054 N N . ASP A 1 257 ? 2.769 -0.215 18.505 1.00 72.19 257 ASP A N 1
ATOM 2055 C CA . ASP A 1 257 ? 4.092 0.302 18.153 1.00 72.19 257 ASP A CA 1
ATOM 2056 C C . ASP A 1 257 ? 4.058 1.776 17.721 1.00 72.19 257 ASP A C 1
ATOM 2058 O O . ASP A 1 257 ? 5.050 2.491 17.865 1.00 72.19 257 ASP A O 1
ATOM 2062 N N . TYR A 1 258 ? 2.888 2.277 17.306 1.00 76.69 258 TYR A N 1
ATOM 2063 C CA . TYR A 1 258 ? 2.671 3.698 17.029 1.00 76.69 258 TYR A CA 1
ATOM 2064 C C . TYR A 1 258 ? 2.915 4.583 18.274 1.00 76.69 258 TYR A C 1
ATOM 2066 O O . TYR A 1 258 ? 3.432 5.695 18.152 1.00 76.69 258 TYR A O 1
ATOM 2074 N N . TYR A 1 259 ? 2.606 4.086 19.480 1.00 81.56 259 TYR A N 1
ATOM 2075 C CA . TYR A 1 259 ? 2.766 4.833 20.737 1.00 81.56 259 TYR A CA 1
ATOM 2076 C C . TYR A 1 259 ? 4.161 4.708 21.376 1.00 81.56 259 TYR A C 1
ATOM 2078 O O . TYR A 1 259 ? 4.377 5.230 22.475 1.00 81.56 259 TYR A O 1
ATOM 2086 N N . LEU A 1 260 ? 5.114 4.014 20.744 1.00 77.38 260 LEU A N 1
ATOM 2087 C CA . LEU A 1 260 ? 6.461 3.859 21.299 1.00 77.38 260 LEU A CA 1
ATOM 2088 C C . LEU A 1 260 ? 7.161 5.221 21.436 1.00 77.38 260 LEU A C 1
ATOM 2090 O O . LEU A 1 260 ? 7.133 6.065 20.542 1.00 77.38 260 LEU A O 1
ATOM 2094 N N . GLY A 1 261 ? 7.766 5.447 22.605 1.00 76.62 261 GLY A N 1
ATOM 2095 C CA . GLY A 1 261 ? 8.380 6.727 22.972 1.00 76.62 261 GLY A CA 1
ATOM 2096 C C . GLY A 1 261 ? 7.396 7.852 23.332 1.00 76.62 261 GLY A C 1
ATOM 2097 O O . GLY A 1 261 ? 7.845 8.955 23.636 1.00 76.62 261 GLY A O 1
ATOM 2098 N N . MET A 1 262 ? 6.077 7.614 23.333 1.00 82.69 262 MET A N 1
ATOM 2099 C CA . MET A 1 262 ? 5.068 8.647 23.600 1.00 82.69 262 MET A CA 1
ATOM 2100 C C . MET A 1 262 ? 4.410 8.480 24.979 1.00 82.69 262 MET A C 1
ATOM 2102 O O . MET A 1 262 ? 3.836 7.438 25.297 1.00 82.69 262 MET A O 1
ATOM 2106 N N . SER A 1 263 ? 4.433 9.541 25.793 1.00 85.06 263 SER A N 1
ATOM 2107 C CA . SER A 1 263 ? 3.777 9.568 27.110 1.00 85.06 263 SER A CA 1
ATOM 2108 C C . SER A 1 263 ? 2.264 9.789 26.967 1.00 85.06 263 SER A C 1
ATOM 2110 O O . SER A 1 263 ? 1.760 10.905 27.080 1.00 85.06 263 SER A O 1
ATOM 2112 N N . VAL A 1 264 ? 1.537 8.712 26.652 1.00 87.00 264 VAL A N 1
ATOM 2113 C CA . VAL A 1 264 ? 0.078 8.701 26.446 1.00 87.00 264 VAL A CA 1
ATOM 2114 C C . VAL A 1 264 ? -0.568 7.735 27.440 1.00 87.00 264 VAL A C 1
ATOM 2116 O O . VAL A 1 264 ? -0.141 6.583 27.559 1.00 87.00 264 VAL A O 1
ATOM 2119 N N . SER A 1 265 ? -1.609 8.184 28.150 1.00 89.38 265 SER A N 1
ATOM 2120 C CA . SER A 1 265 ? -2.343 7.346 29.108 1.00 89.38 265 SER A CA 1
ATOM 2121 C C . SER A 1 265 ? -3.076 6.201 28.396 1.00 89.38 265 SER A C 1
ATOM 2123 O O . SER A 1 265 ? -3.549 6.361 27.272 1.00 89.38 265 SER A O 1
ATOM 2125 N N . ASN A 1 266 ? -3.215 5.036 29.040 1.00 88.56 266 ASN A N 1
ATOM 2126 C CA . ASN A 1 266 ? -3.903 3.898 28.412 1.00 88.56 266 ASN A CA 1
ATOM 2127 C C . ASN A 1 266 ? -5.397 4.180 28.148 1.00 88.56 266 ASN A C 1
ATOM 2129 O O . ASN A 1 266 ? -5.937 3.678 27.169 1.00 88.56 266 ASN A O 1
ATOM 2133 N N . ASN A 1 267 ? -6.031 5.044 28.950 1.00 90.06 267 ASN A N 1
ATOM 2134 C CA . ASN A 1 267 ? -7.385 5.550 28.699 1.00 90.06 267 ASN A CA 1
ATOM 2135 C C . ASN A 1 267 ? -7.460 6.363 27.395 1.00 90.06 267 ASN A C 1
ATOM 2137 O O . ASN A 1 267 ? -8.366 6.164 26.591 1.00 90.06 267 ASN A O 1
ATOM 2141 N N . LEU A 1 268 ? -6.485 7.245 27.153 1.00 91.25 268 LEU A N 1
ATOM 2142 C CA . LEU A 1 268 ? -6.411 8.017 25.916 1.00 91.25 268 LEU A CA 1
ATOM 2143 C C . LEU A 1 268 ? -6.095 7.112 24.711 1.00 91.25 268 LEU A C 1
ATOM 2145 O O . LEU A 1 268 ? -6.752 7.246 23.684 1.00 91.25 268 LEU A O 1
ATOM 2149 N N . LYS A 1 269 ? -5.186 6.131 24.844 1.00 91.38 269 LYS A N 1
ATOM 2150 C CA . LYS A 1 269 ? -4.941 5.111 23.799 1.00 91.38 269 LYS A CA 1
ATOM 2151 C C . LYS A 1 269 ? -6.227 4.376 23.413 1.00 91.38 269 LYS A C 1
ATOM 2153 O O . LYS A 1 269 ? -6.580 4.382 22.243 1.00 91.38 269 LYS A O 1
ATOM 2158 N N . LEU A 1 270 ? -6.960 3.833 24.391 1.00 90.88 270 LEU A N 1
ATOM 2159 C CA . LEU A 1 270 ? -8.223 3.114 24.170 1.00 90.88 270 LEU A CA 1
ATOM 2160 C C . LEU A 1 270 ? -9.237 3.965 23.383 1.00 90.88 270 LEU A C 1
ATOM 2162 O O . LEU A 1 270 ? -9.835 3.482 22.427 1.00 90.88 270 LEU A O 1
ATOM 2166 N N . LYS A 1 271 ? -9.384 5.251 23.732 1.00 93.69 271 LYS A N 1
ATOM 2167 C CA . LYS A 1 271 ? -10.258 6.187 23.003 1.00 93.69 271 LYS A CA 1
ATOM 2168 C C . LYS A 1 271 ? -9.777 6.473 21.575 1.00 93.69 271 LYS A C 1
ATOM 2170 O O . LYS A 1 271 ? -10.605 6.628 20.685 1.00 93.69 271 LYS A O 1
ATOM 2175 N N . ILE A 1 272 ? -8.465 6.556 21.339 1.00 93.81 272 ILE A N 1
ATOM 2176 C CA . ILE A 1 272 ? -7.893 6.776 19.997 1.00 93.81 272 ILE A CA 1
ATOM 2177 C C . ILE A 1 272 ? -8.080 5.539 19.118 1.00 93.81 272 ILE A C 1
ATOM 2179 O O . ILE A 1 272 ? -8.466 5.684 17.964 1.00 93.81 272 ILE A O 1
ATOM 2183 N N . GLU A 1 273 ? -7.851 4.342 19.655 1.00 93.19 273 GLU A N 1
ATOM 2184 C CA . GLU A 1 273 ? -8.059 3.076 18.943 1.00 93.19 273 GLU A CA 1
ATOM 2185 C C . GLU A 1 273 ? -9.543 2.834 18.647 1.00 93.19 273 GLU A C 1
ATOM 2187 O O . GLU A 1 273 ? -9.894 2.420 17.542 1.00 93.19 273 GLU A O 1
ATOM 2192 N N . GLN A 1 274 ? -10.436 3.193 19.578 1.00 93.88 274 GLN A N 1
ATOM 2193 C CA . GLN A 1 274 ? -11.872 3.207 19.310 1.00 93.88 274 GLN A CA 1
ATOM 2194 C C . GLN A 1 274 ? -12.228 4.212 18.202 1.00 93.88 274 GLN A C 1
ATOM 2196 O O . GLN A 1 274 ? -12.934 3.850 17.266 1.00 93.88 274 GLN A O 1
ATOM 2201 N N . LEU A 1 275 ? -11.708 5.447 18.241 1.00 95.69 275 LEU A N 1
ATOM 2202 C CA . LEU A 1 275 ? -11.914 6.422 17.162 1.00 95.69 275 LEU A CA 1
ATOM 2203 C C . LEU A 1 275 ? -11.346 5.936 15.821 1.00 95.69 275 LEU A C 1
ATOM 2205 O O . LEU A 1 275 ? -11.960 6.182 14.787 1.00 95.69 275 LEU A O 1
ATOM 2209 N N . TYR A 1 276 ? -10.209 5.239 15.814 1.00 94.88 276 TYR A N 1
ATOM 2210 C CA . TYR A 1 276 ? -9.628 4.665 14.601 1.00 94.88 276 TYR A CA 1
ATOM 2211 C C . TYR A 1 276 ? -10.493 3.527 14.041 1.00 94.88 276 TYR A C 1
ATOM 2213 O O . TYR A 1 276 ? -10.727 3.460 12.833 1.00 94.88 276 TYR A O 1
ATOM 2221 N N . TYR A 1 277 ? -11.049 2.675 14.904 1.00 95.06 277 TYR A N 1
ATOM 2222 C CA . TYR A 1 277 ? -12.033 1.685 14.483 1.00 95.06 277 TYR A CA 1
ATOM 2223 C C . TYR A 1 277 ? -13.310 2.353 13.940 1.00 95.06 277 TYR A C 1
AT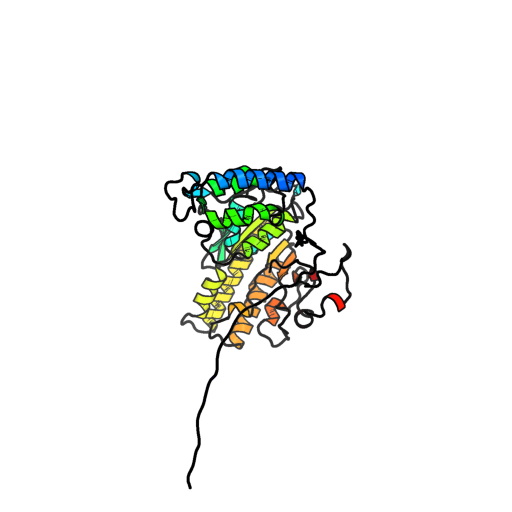OM 2225 O O . TYR A 1 277 ? -13.647 2.168 12.770 1.00 95.06 277 TYR A O 1
ATOM 2233 N N . ASP A 1 278 ? -13.975 3.185 14.745 1.00 95.81 278 ASP A N 1
ATOM 2234 C CA . ASP A 1 278 ? -15.290 3.767 14.445 1.00 95.81 278 ASP A CA 1
ATOM 2235 C C . ASP A 1 278 ? -15.266 4.756 13.266 1.00 95.81 278 ASP A C 1
ATOM 2237 O O . ASP A 1 278 ? -16.222 4.809 12.490 1.00 95.81 278 ASP A O 1
ATOM 2241 N N . LYS A 1 279 ? -14.199 5.560 13.120 1.00 96.69 279 LYS A N 1
ATOM 2242 C CA . LYS A 1 279 ? -14.095 6.614 12.090 1.00 96.69 279 LYS A CA 1
ATOM 2243 C C . LYS A 1 279 ? -13.295 6.224 10.855 1.00 96.69 279 LYS A C 1
ATOM 2245 O O . LYS A 1 279 ? -13.405 6.939 9.866 1.00 96.69 279 LYS A O 1
ATOM 2250 N N . PHE A 1 280 ? -12.530 5.130 10.884 1.00 95.62 280 PHE A N 1
ATOM 2251 C CA . PHE A 1 280 ? -11.726 4.692 9.740 1.00 95.62 280 PHE A CA 1
ATOM 2252 C C . PHE A 1 280 ? -12.012 3.246 9.327 1.00 95.62 280 PHE A C 1
ATOM 2254 O O . PHE A 1 280 ? -12.623 3.036 8.279 1.00 95.62 280 PHE A O 1
ATOM 2261 N N . LEU A 1 281 ? -11.632 2.252 10.139 1.00 95.44 281 LEU A N 1
ATOM 2262 C CA . LEU A 1 281 ? -11.714 0.834 9.746 1.00 95.44 281 LEU A CA 1
ATOM 2263 C C . LEU A 1 281 ? -13.157 0.398 9.441 1.00 95.44 281 LEU A C 1
ATOM 2265 O O . LEU A 1 281 ? -13.431 -0.201 8.402 1.00 95.44 281 LEU A O 1
ATOM 2269 N N . ASN A 1 282 ? -14.086 0.739 10.335 1.00 95.38 282 ASN A N 1
ATOM 2270 C CA . ASN A 1 282 ? -15.493 0.374 10.231 1.00 95.38 282 ASN A CA 1
ATOM 2271 C C . ASN A 1 282 ? -16.227 1.174 9.140 1.00 95.38 282 ASN A C 1
ATOM 2273 O O . ASN A 1 282 ? -17.167 0.655 8.546 1.00 95.38 282 ASN A O 1
ATOM 2277 N N . ARG A 1 283 ? -15.785 2.405 8.833 1.00 96.50 283 ARG A N 1
ATOM 2278 C CA . ARG A 1 283 ? -16.318 3.183 7.701 1.00 96.50 283 ARG A CA 1
ATOM 2279 C C . ARG A 1 283 ? -15.935 2.541 6.370 1.00 96.50 283 ARG A C 1
ATOM 2281 O O . ARG A 1 283 ? -16.815 2.208 5.589 1.00 96.50 283 ARG A O 1
ATOM 2288 N N . ILE A 1 284 ? -14.643 2.284 6.145 1.00 96.00 284 ILE A N 1
ATOM 2289 C CA . ILE A 1 284 ? -14.144 1.689 4.890 1.00 96.00 284 ILE A CA 1
ATOM 2290 C C . ILE A 1 284 ? -14.815 0.339 4.603 1.00 96.00 284 ILE A C 1
ATOM 2292 O O . ILE A 1 284 ? -15.239 0.100 3.474 1.00 96.00 284 ILE A O 1
ATOM 2296 N N . ALA A 1 285 ? -14.957 -0.518 5.617 1.00 95.00 285 ALA A N 1
ATOM 2297 C CA . ALA A 1 285 ? -15.544 -1.843 5.443 1.00 95.00 285 ALA A CA 1
ATOM 2298 C C . ALA A 1 285 ? -17.077 -1.830 5.229 1.00 95.00 285 ALA A C 1
ATOM 2300 O O . ALA A 1 285 ? -17.589 -2.697 4.527 1.00 95.00 285 ALA A O 1
ATOM 2301 N N . ASN A 1 286 ? -17.820 -0.867 5.794 1.00 95.19 286 ASN A N 1
ATOM 2302 C CA . ASN A 1 286 ? -19.291 -0.833 5.689 1.00 95.19 286 ASN A CA 1
ATOM 2303 C C . ASN A 1 286 ? -19.831 0.097 4.588 1.00 95.19 286 ASN A C 1
ATOM 2305 O O . ASN A 1 286 ? -20.933 -0.125 4.096 1.00 95.19 286 ASN A O 1
ATOM 2309 N N . GLU A 1 287 ? -19.099 1.154 4.228 1.00 96.44 287 GLU A N 1
ATOM 2310 C CA . GLU A 1 287 ? -19.524 2.173 3.249 1.00 96.44 287 GLU A CA 1
ATOM 2311 C C . GLU A 1 287 ? -18.972 1.909 1.837 1.00 96.44 287 GLU A C 1
ATOM 2313 O O . GLU A 1 287 ? -19.160 2.719 0.929 1.00 96.44 287 GLU A O 1
ATOM 2318 N N . THR A 1 288 ? -18.290 0.776 1.639 1.00 95.94 288 THR A N 1
ATOM 2319 C CA . THR A 1 288 ? -17.774 0.333 0.338 1.00 95.94 288 THR A CA 1
ATOM 2320 C C . THR A 1 288 ? -18.031 -1.157 0.121 1.00 95.94 288 THR A C 1
ATOM 2322 O O . THR A 1 288 ? -18.254 -1.912 1.067 1.00 95.94 288 THR A O 1
ATOM 2325 N N . ASN A 1 289 ? -17.950 -1.592 -1.138 1.00 94.00 289 ASN A N 1
ATOM 2326 C CA . ASN A 1 289 ? -17.975 -3.011 -1.510 1.00 94.00 289 ASN A CA 1
ATOM 2327 C C . ASN A 1 289 ? -16.567 -3.652 -1.517 1.00 94.00 289 ASN A C 1
ATOM 2329 O O . ASN A 1 289 ? -16.409 -4.765 -2.017 1.00 94.00 289 ASN A O 1
ATOM 2333 N N . ALA A 1 290 ? -15.538 -2.950 -1.026 1.00 96.81 290 ALA A N 1
ATOM 2334 C CA . ALA A 1 290 ? -14.163 -3.435 -1.028 1.00 96.81 290 ALA A CA 1
ATOM 2335 C C . ALA A 1 290 ? -13.854 -4.249 0.237 1.00 96.81 290 ALA A C 1
ATOM 2337 O O . ALA A 1 290 ? -14.231 -3.871 1.346 1.00 96.81 290 ALA A O 1
ATOM 2338 N N . VAL A 1 291 ? -13.104 -5.342 0.086 1.00 97.50 291 VAL A N 1
ATOM 2339 C CA . VAL A 1 291 ? -12.632 -6.137 1.227 1.00 97.50 291 VAL A CA 1
ATOM 2340 C C . VAL A 1 291 ? -11.396 -5.476 1.834 1.00 97.50 291 VAL A C 1
ATOM 2342 O O . VAL A 1 291 ? -10.359 -5.345 1.179 1.00 97.50 291 VAL A O 1
ATOM 2345 N N . LEU A 1 292 ? -11.487 -5.081 3.103 1.00 97.19 292 LEU A N 1
ATOM 2346 C CA . LEU A 1 292 ? -10.376 -4.542 3.881 1.00 97.19 292 LEU A CA 1
ATOM 2347 C C . LEU A 1 292 ? -9.477 -5.684 4.375 1.00 97.19 292 LEU A C 1
ATOM 2349 O O . LEU A 1 292 ? -9.799 -6.372 5.344 1.00 97.19 292 LEU A O 1
ATOM 2353 N N . VAL A 1 293 ? -8.338 -5.873 3.715 1.00 96.06 293 VAL A N 1
ATOM 2354 C CA . VAL A 1 293 ? -7.308 -6.850 4.079 1.00 96.06 293 VAL A CA 1
ATOM 2355 C C . VAL A 1 293 ? -6.268 -6.147 4.948 1.00 96.06 293 VAL A C 1
ATOM 2357 O O . VAL A 1 293 ? -5.472 -5.349 4.455 1.00 96.06 293 VAL A O 1
ATOM 2360 N N . GLN A 1 294 ? -6.283 -6.418 6.251 1.00 94.12 294 GLN A N 1
ATOM 2361 C CA . GLN A 1 294 ? -5.368 -5.811 7.220 1.00 94.12 294 GLN A CA 1
ATOM 2362 C C . GLN A 1 294 ? -4.339 -6.830 7.721 1.00 94.12 294 GLN A C 1
ATOM 2364 O O . GLN A 1 294 ? -4.673 -8.004 7.884 1.00 94.12 294 GLN A O 1
ATOM 2369 N N . SER A 1 295 ? -3.134 -6.378 8.081 1.00 90.31 295 SER A N 1
ATOM 2370 C CA . SER A 1 295 ? -2.295 -7.138 9.021 1.00 90.31 295 SER A CA 1
ATOM 2371 C C . SER A 1 295 ? -3.074 -7.432 10.307 1.00 90.31 295 SER A C 1
ATOM 2373 O O . SER A 1 295 ? -3.762 -6.558 10.841 1.00 90.31 295 SER A O 1
ATOM 2375 N N . ALA A 1 296 ? -2.955 -8.653 10.818 1.00 88.00 296 ALA A N 1
ATOM 2376 C CA . ALA A 1 296 ? -3.362 -8.992 12.175 1.00 88.00 296 ALA A CA 1
ATOM 2377 C C . ALA A 1 296 ? -2.389 -8.389 13.210 1.00 88.00 296 ALA A C 1
ATOM 2379 O O . ALA A 1 296 ? -1.391 -7.751 12.857 1.00 88.00 296 ALA A O 1
ATOM 2380 N N . ALA A 1 297 ? -2.700 -8.606 14.488 1.00 82.12 297 ALA A N 1
ATOM 2381 C CA . ALA A 1 297 ? -1.850 -8.236 15.613 1.00 82.12 297 ALA A CA 1
ATOM 2382 C C . ALA A 1 297 ? -0.507 -8.993 15.627 1.00 82.12 297 ALA A C 1
ATOM 2384 O O . ALA A 1 297 ? -0.377 -10.079 15.061 1.00 82.12 297 ALA A O 1
ATOM 2385 N N . ASP A 1 298 ? 0.462 -8.432 16.353 1.00 78.19 298 ASP A N 1
ATOM 2386 C CA . ASP A 1 298 ? 1.749 -9.058 16.676 1.00 78.19 298 ASP A CA 1
ATOM 2387 C C . ASP A 1 298 ? 1.557 -10.486 17.250 1.00 78.19 298 ASP A C 1
ATOM 2389 O O . ASP A 1 298 ? 0.876 -10.631 18.274 1.00 78.19 298 ASP A O 1
ATOM 2393 N N . PRO A 1 299 ? 2.156 -11.539 16.647 1.00 76.12 299 PRO A N 1
ATOM 2394 C CA . PRO A 1 299 ? 2.011 -12.927 17.099 1.00 76.12 299 PRO A CA 1
ATOM 2395 C C . PRO A 1 299 ? 2.525 -13.178 18.524 1.00 76.12 299 PRO A C 1
ATOM 2397 O O . PRO A 1 299 ? 2.096 -14.141 19.166 1.00 76.12 299 PRO A O 1
ATOM 2400 N N . GLU A 1 300 ? 3.398 -12.319 19.060 1.00 78.88 300 GLU A N 1
ATOM 2401 C CA . GLU A 1 300 ? 3.876 -12.403 20.439 1.00 78.88 300 GLU A CA 1
ATOM 2402 C C . GLU A 1 300 ? 2.955 -11.719 21.463 1.00 78.88 300 GLU A C 1
ATOM 2404 O O . GLU A 1 300 ? 3.177 -11.868 22.674 1.00 78.88 300 GLU A O 1
ATOM 2409 N N . TYR A 1 301 ? 1.902 -11.021 21.027 1.00 81.19 301 TYR A N 1
ATOM 2410 C CA . TYR A 1 301 ? 1.053 -10.195 21.884 1.00 81.19 301 TYR A CA 1
ATOM 2411 C C . TYR A 1 301 ? -0.386 -10.729 21.996 1.00 81.19 301 TYR A C 1
ATOM 2413 O O . TYR A 1 301 ? -1.012 -11.113 21.013 1.00 81.19 301 TYR A O 1
ATOM 2421 N N . HIS A 1 302 ? -0.929 -10.767 23.218 1.00 85.50 302 HIS A N 1
ATOM 2422 C CA . HIS A 1 302 ? -2.273 -11.290 23.498 1.00 85.50 302 HIS A CA 1
ATOM 2423 C C . HIS A 1 302 ? -3.235 -10.153 23.868 1.00 85.50 302 HIS A C 1
ATOM 2425 O O . HIS A 1 302 ? -3.240 -9.671 25.002 1.00 85.50 302 HIS A O 1
ATOM 2431 N N . ILE A 1 303 ? -4.070 -9.749 22.911 1.00 85.75 303 ILE A N 1
ATOM 2432 C CA . ILE A 1 303 ? -5.002 -8.621 23.048 1.00 85.75 303 ILE A CA 1
ATOM 2433 C C . ILE A 1 303 ? -6.364 -9.115 23.558 1.00 85.75 303 ILE A C 1
ATOM 2435 O O . ILE A 1 303 ? -7.059 -9.862 22.871 1.00 85.75 303 ILE A O 1
ATOM 2439 N N . ASN A 1 304 ? -6.771 -8.682 24.752 1.00 86.75 304 ASN A N 1
ATOM 2440 C CA . ASN A 1 304 ? -8.071 -9.013 25.358 1.00 86.75 304 ASN A CA 1
ATOM 2441 C C . ASN A 1 304 ? -9.043 -7.813 25.305 1.00 86.75 304 ASN A C 1
ATOM 2443 O O . ASN A 1 304 ? -8.638 -6.710 24.971 1.00 86.75 304 ASN A O 1
ATOM 2447 N N . LYS A 1 305 ? -10.319 -7.990 25.678 1.00 84.25 305 LYS A N 1
ATOM 2448 C CA . LYS A 1 305 ? -11.363 -6.941 25.567 1.00 84.25 305 LYS A CA 1
ATOM 2449 C C . LYS A 1 305 ? -11.096 -5.627 26.319 1.00 84.25 305 LYS A C 1
ATOM 2451 O O . LYS A 1 305 ? -11.731 -4.630 25.996 1.00 84.25 305 LYS A O 1
ATOM 2456 N N . ASN A 1 306 ? -10.204 -5.626 27.310 1.00 85.06 306 ASN A N 1
ATOM 2457 C CA . ASN A 1 306 ? -9.840 -4.436 28.088 1.00 85.06 306 ASN A CA 1
ATOM 2458 C C . ASN A 1 306 ? -8.528 -3.790 27.600 1.00 85.06 306 ASN A C 1
ATOM 2460 O O . ASN A 1 306 ? -8.055 -2.820 28.193 1.00 85.06 306 ASN A O 1
ATOM 2464 N N . ASP A 1 307 ? -7.910 -4.358 26.567 1.00 88.56 307 ASP A N 1
ATOM 2465 C CA . ASP A 1 307 ? -6.678 -3.866 25.969 1.00 88.56 307 ASP A CA 1
ATOM 2466 C C . ASP A 1 307 ? -6.966 -2.675 25.031 1.00 88.56 307 ASP A C 1
ATOM 2468 O O . ASP A 1 307 ? -7.922 -2.751 24.252 1.00 88.56 307 ASP A O 1
ATOM 2472 N N . PRO A 1 308 ? -6.165 -1.589 25.053 1.00 86.25 308 PRO A N 1
ATOM 2473 C CA . PRO A 1 308 ? -6.323 -0.466 24.131 1.00 86.25 308 PRO A CA 1
ATOM 2474 C C . PRO A 1 308 ? -6.463 -0.871 22.659 1.00 86.25 308 PRO A C 1
ATOM 2476 O O . PRO A 1 308 ? -7.300 -0.306 21.960 1.00 86.25 308 PRO A O 1
ATOM 2479 N N . PHE A 1 309 ? -5.701 -1.868 22.204 1.00 87.69 309 PHE A N 1
ATOM 2480 C CA . PHE A 1 309 ? -5.614 -2.263 20.792 1.00 87.69 309 PHE A CA 1
ATOM 2481 C C . PHE A 1 309 ? -6.727 -3.241 20.371 1.00 87.69 309 PHE A C 1
ATOM 2483 O O . PHE A 1 309 ? -6.811 -3.643 19.212 1.00 87.69 309 PHE A O 1
ATOM 2490 N N . TYR A 1 310 ? -7.632 -3.615 21.287 1.00 89.88 310 TYR A N 1
ATOM 2491 C CA . TYR A 1 310 ? -8.744 -4.519 20.980 1.00 89.88 310 TYR A CA 1
ATOM 2492 C C . TYR A 1 310 ? -9.685 -3.958 19.908 1.00 89.88 310 TYR A C 1
ATOM 2494 O O . TYR A 1 310 ? -10.154 -4.707 19.048 1.00 89.88 310 TYR A O 1
ATOM 2502 N N . PHE A 1 311 ? -9.960 -2.650 19.939 1.00 89.94 311 PHE A N 1
ATOM 2503 C CA . PHE A 1 311 ? -10.875 -2.028 18.982 1.00 89.94 311 PHE A CA 1
ATOM 2504 C C . PHE A 1 311 ? -10.367 -2.151 17.549 1.00 89.94 311 PHE A C 1
ATOM 2506 O O . PHE A 1 311 ? -11.088 -2.672 16.696 1.00 89.94 311 PHE A O 1
ATOM 2513 N N . SER A 1 312 ? -9.125 -1.737 17.309 1.00 88.44 312 SER A N 1
ATOM 2514 C CA . SER A 1 312 ? -8.470 -1.835 16.012 1.00 88.44 312 SER A CA 1
ATOM 2515 C C . SER A 1 312 ? -8.236 -3.287 15.615 1.00 88.44 312 SER A C 1
ATOM 2517 O O . SER A 1 312 ? -8.812 -3.726 14.623 1.00 88.44 312 SER A O 1
ATOM 2519 N N . ASP A 1 313 ? -7.480 -4.078 16.371 1.00 88.44 313 ASP A N 1
ATOM 2520 C CA . ASP A 1 313 ? -7.037 -5.395 15.894 1.00 88.44 313 ASP A CA 1
ATOM 2521 C C . ASP A 1 313 ? -8.077 -6.512 16.067 1.00 88.44 313 ASP A C 1
ATOM 2523 O O . ASP A 1 313 ? -8.196 -7.394 15.217 1.00 88.44 313 ASP A O 1
ATOM 2527 N N . CYS A 1 314 ? -8.884 -6.496 17.126 1.00 89.94 314 CYS A N 1
ATOM 2528 C CA . CYS A 1 314 ? -9.674 -7.670 17.513 1.00 89.94 314 CYS A CA 1
ATOM 2529 C C . CYS A 1 314 ? -11.159 -7.611 17.125 1.00 89.94 314 CYS A C 1
ATOM 2531 O O . CYS A 1 314 ? -11.792 -8.666 17.002 1.00 89.94 314 CYS A O 1
ATOM 2533 N N . THR A 1 315 ? -11.714 -6.423 16.867 1.00 90.38 315 THR A N 1
ATOM 2534 C CA . THR A 1 315 ? -13.120 -6.262 16.455 1.00 90.38 315 THR A CA 1
ATOM 2535 C C . THR A 1 315 ? -13.373 -6.798 15.043 1.00 90.38 315 THR A C 1
ATOM 2537 O O . THR A 1 315 ? -12.735 -6.380 14.073 1.00 90.38 315 THR A O 1
ATOM 2540 N N . LYS A 1 316 ? -14.338 -7.717 14.914 1.00 87.19 316 LYS A N 1
ATOM 2541 C CA . LYS A 1 316 ? -14.737 -8.306 13.627 1.00 87.19 316 LYS A CA 1
ATOM 2542 C C . LYS A 1 316 ? -15.673 -7.384 12.843 1.00 87.19 316 LYS A C 1
ATOM 2544 O O . LYS A 1 316 ? -16.568 -6.771 13.417 1.00 87.19 316 LYS A O 1
ATOM 2549 N N . ASN A 1 317 ? -15.500 -7.368 11.525 1.00 87.62 317 ASN A N 1
ATOM 2550 C CA . ASN A 1 317 ? -16.397 -6.748 10.552 1.00 87.62 317 ASN A CA 1
ATOM 2551 C C . ASN A 1 317 ? -16.502 -7.693 9.335 1.00 87.62 317 ASN A C 1
ATOM 2553 O O . ASN A 1 317 ? -15.517 -8.343 8.993 1.00 87.62 317 ASN A O 1
ATOM 2557 N N . ASN A 1 318 ? -17.676 -7.799 8.707 1.00 86.56 318 ASN A N 1
ATOM 2558 C CA . ASN A 1 318 ? -17.943 -8.775 7.641 1.00 86.56 318 ASN A CA 1
ATOM 2559 C C . ASN A 1 318 ? -17.092 -8.564 6.376 1.00 86.56 318 ASN A C 1
ATOM 2561 O O . ASN A 1 318 ? -16.717 -9.540 5.733 1.00 86.56 318 ASN A O 1
ATOM 2565 N N . ASN A 1 319 ? -16.758 -7.313 6.047 1.00 93.44 319 ASN A N 1
ATOM 2566 C CA . ASN A 1 319 ? -15.946 -6.952 4.880 1.00 93.44 319 ASN A CA 1
ATOM 2567 C C . ASN A 1 319 ? -14.465 -6.743 5.249 1.00 93.44 319 ASN A C 1
ATOM 2569 O O . ASN A 1 319 ? -13.729 -6.065 4.533 1.00 93.44 319 ASN A O 1
ATOM 2573 N N . ARG A 1 320 ? -14.009 -7.301 6.378 1.00 94.75 320 ARG A N 1
ATOM 2574 C CA . ARG A 1 320 ? -12.632 -7.180 6.867 1.00 94.75 320 ARG A CA 1
ATOM 257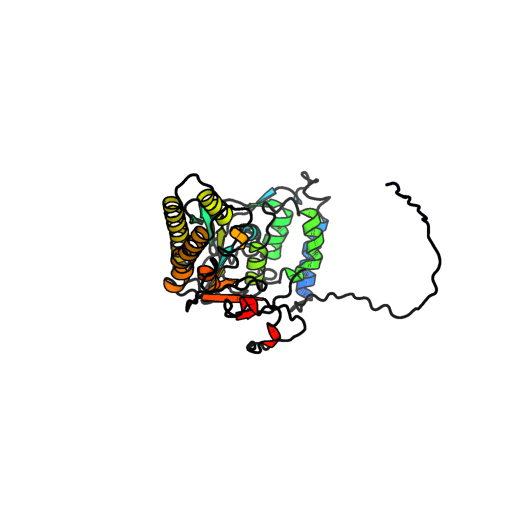5 C C . ARG A 1 320 ? -12.015 -8.557 7.099 1.00 94.75 320 ARG A C 1
ATOM 2577 O O . ARG A 1 320 ? -12.602 -9.397 7.771 1.00 94.75 320 ARG A O 1
ATOM 2584 N N . ILE A 1 321 ? -10.798 -8.751 6.599 1.00 94.75 321 ILE A N 1
ATOM 2585 C CA . ILE A 1 321 ? -9.988 -9.955 6.812 1.00 94.75 321 ILE A CA 1
ATOM 2586 C C . ILE A 1 321 ? -8.687 -9.532 7.490 1.00 94.75 321 ILE A C 1
ATOM 2588 O O . ILE A 1 321 ? -7.974 -8.668 6.978 1.00 94.75 321 ILE A O 1
ATOM 2592 N N . ARG A 1 322 ? -8.368 -10.138 8.637 1.00 92.94 322 ARG A N 1
ATOM 2593 C CA . ARG A 1 322 ? -7.103 -9.909 9.350 1.00 92.94 322 ARG A CA 1
ATOM 2594 C C . ARG A 1 322 ? -6.142 -11.057 9.085 1.00 92.94 322 ARG A C 1
ATOM 2596 O O . ARG A 1 322 ? -6.500 -12.220 9.285 1.00 92.94 322 ARG A O 1
ATOM 2603 N N . VAL A 1 323 ? -4.944 -10.719 8.627 1.00 90.44 323 VAL A N 1
ATOM 2604 C CA . VAL A 1 323 ? -3.976 -11.661 8.067 1.00 90.44 323 VAL A CA 1
ATOM 2605 C C . VAL A 1 323 ? -2.704 -11.689 8.908 1.00 90.44 323 VAL A C 1
ATOM 2607 O O . VAL A 1 323 ? -2.039 -10.666 9.054 1.00 90.44 323 VAL A O 1
ATOM 2610 N N . ALA A 1 324 ? -2.354 -12.860 9.431 1.00 86.12 324 ALA A N 1
ATOM 2611 C CA . ALA A 1 324 ? -1.055 -13.123 10.053 1.00 86.12 324 ALA A CA 1
ATOM 2612 C C . ALA A 1 324 ? -0.194 -14.014 9.144 1.00 86.12 324 ALA A C 1
ATOM 2614 O O . ALA A 1 324 ? -0.718 -14.759 8.311 1.00 86.12 324 ALA A O 1
ATOM 2615 N N . PHE A 1 325 ? 1.127 -13.978 9.323 1.00 78.69 325 PHE A N 1
ATOM 2616 C CA . PHE A 1 325 ? 2.028 -14.930 8.671 1.00 78.69 325 PHE A CA 1
ATOM 2617 C C . PHE A 1 325 ? 2.157 -16.235 9.485 1.00 78.69 325 PHE A C 1
ATOM 2619 O O . PHE A 1 325 ? 1.744 -16.295 10.642 1.00 78.69 325 PHE A O 1
ATOM 2626 N N . VAL A 1 326 ? 2.734 -17.280 8.889 1.00 73.88 326 VAL A N 1
ATOM 2627 C CA . VAL A 1 326 ? 3.138 -18.548 9.526 1.00 73.88 326 VAL A CA 1
ATOM 2628 C C . VAL A 1 326 ? 4.561 -18.881 9.090 1.00 73.88 326 VAL A C 1
ATOM 2630 O O . VAL A 1 326 ? 4.835 -18.917 7.895 1.00 73.88 326 VAL A O 1
ATOM 2633 N N . GLY A 1 327 ? 5.445 -19.152 10.056 1.00 60.03 327 GLY A N 1
ATOM 2634 C CA . GLY A 1 327 ? 6.863 -19.463 9.824 1.00 60.03 327 GLY A CA 1
ATOM 2635 C C . GLY A 1 327 ? 7.178 -20.941 9.543 1.00 60.03 327 GLY A C 1
ATOM 2636 O O . GLY A 1 327 ? 8.340 -21.337 9.596 1.00 60.03 327 GLY A O 1
ATOM 2637 N N . GLU A 1 328 ? 6.178 -21.790 9.283 1.00 61.84 328 GLU A N 1
ATOM 2638 C CA . GLU A 1 328 ? 6.405 -23.197 8.920 1.00 61.84 328 GLU A CA 1
ATOM 2639 C C . GLU A 1 328 ? 6.796 -23.358 7.440 1.00 61.84 328 GLU A C 1
ATOM 2641 O O . GLU A 1 328 ? 6.012 -23.783 6.590 1.00 61.84 328 GLU A O 1
ATOM 2646 N N . TYR A 1 329 ? 8.061 -23.069 7.132 1.00 58.59 329 TYR A N 1
ATOM 2647 C CA . TYR A 1 329 ? 8.637 -23.245 5.790 1.00 58.59 329 TYR A CA 1
ATOM 2648 C C . TYR A 1 329 ? 8.718 -24.717 5.344 1.00 58.59 329 TYR A C 1
ATOM 2650 O O . TYR A 1 329 ? 8.737 -25.011 4.153 1.00 58.59 329 TYR A O 1
ATOM 2658 N N . ASN A 1 330 ? 8.719 -25.657 6.296 1.00 59.66 330 ASN A N 1
ATOM 2659 C CA . ASN A 1 330 ? 8.854 -27.095 6.041 1.00 59.66 330 ASN A CA 1
ATOM 2660 C C . ASN A 1 330 ? 7.534 -27.798 5.664 1.00 59.66 330 ASN A C 1
ATOM 2662 O O . ASN A 1 330 ? 7.509 -29.030 5.598 1.00 59.66 330 ASN A O 1
ATOM 2666 N N . HIS A 1 331 ? 6.435 -27.065 5.432 1.00 61.81 331 HIS A N 1
ATOM 2667 C CA . HIS A 1 331 ? 5.149 -27.670 5.082 1.00 61.81 331 HIS A CA 1
ATOM 2668 C C . HIS A 1 331 ? 4.537 -27.136 3.783 1.00 61.81 331 HIS A C 1
ATOM 2670 O O . HIS A 1 331 ? 4.332 -25.937 3.600 1.00 61.81 331 HIS A O 1
ATOM 2676 N N . SER A 1 332 ? 4.175 -28.062 2.889 1.00 63.06 332 SER A N 1
ATOM 2677 C CA . SER A 1 332 ? 3.418 -27.747 1.678 1.00 63.06 332 SER A CA 1
ATOM 2678 C C . SER A 1 332 ? 1.931 -27.656 2.014 1.00 63.06 332 SER A C 1
ATOM 2680 O O . SER A 1 332 ? 1.287 -28.655 2.331 1.00 63.06 332 SER A O 1
ATOM 2682 N N . PHE A 1 333 ? 1.380 -26.446 1.957 1.00 64.50 333 PHE A N 1
ATOM 2683 C CA . PHE A 1 333 ? -0.050 -26.219 2.136 1.00 64.50 333 PHE A CA 1
ATOM 2684 C C . PHE A 1 333 ? -0.817 -26.551 0.850 1.00 64.50 333 PHE A C 1
ATOM 2686 O O . PHE A 1 333 ? -0.374 -26.253 -0.260 1.00 64.50 333 PHE A O 1
ATOM 2693 N N . SER A 1 334 ? -2.011 -27.132 0.996 1.00 70.25 334 SER A N 1
ATOM 2694 C CA . SER A 1 334 ? -2.945 -27.286 -0.124 1.00 70.25 334 SER A CA 1
ATOM 2695 C C . SER A 1 334 ? -3.306 -25.921 -0.716 1.00 70.25 334 SER A C 1
ATOM 2697 O O . SER A 1 334 ? -3.442 -24.940 0.015 1.00 70.25 334 SER A O 1
ATOM 2699 N N . LYS A 1 335 ? -3.583 -25.864 -2.026 1.00 68.88 335 LYS A N 1
ATOM 2700 C CA . LYS A 1 335 ? -4.125 -24.659 -2.690 1.00 68.88 335 LYS A CA 1
ATOM 2701 C C . LYS A 1 335 ? -5.490 -24.213 -2.137 1.00 68.88 335 LYS A C 1
ATOM 2703 O O . LYS A 1 335 ? -5.932 -23.114 -2.444 1.00 68.88 335 LYS A O 1
ATOM 2708 N N . LEU A 1 336 ? -6.149 -25.055 -1.336 1.00 74.69 336 LEU A N 1
ATOM 2709 C CA . LEU A 1 336 ? -7.390 -24.752 -0.611 1.00 74.69 336 LEU A CA 1
ATOM 2710 C C . LEU A 1 336 ? -7.149 -24.294 0.847 1.00 74.69 336 LEU A C 1
ATOM 2712 O O . LEU A 1 336 ? -8.107 -24.109 1.594 1.00 74.69 336 LEU A O 1
ATOM 2716 N N . GLY A 1 337 ? -5.888 -24.139 1.265 1.00 75.62 337 GLY A N 1
ATOM 2717 C CA . GLY A 1 337 ? -5.493 -23.876 2.650 1.00 75.62 337 GLY A CA 1
ATOM 2718 C C . GLY A 1 337 ? -5.593 -25.106 3.563 1.00 75.62 337 GLY A C 1
ATOM 2719 O O . GLY A 1 337 ? -5.739 -26.241 3.107 1.00 75.62 337 GLY A O 1
ATOM 2720 N N . SER A 1 338 ? -5.508 -24.875 4.875 1.00 77.50 338 SER A N 1
ATOM 2721 C CA . SER A 1 338 ? -5.806 -25.859 5.925 1.00 77.50 338 SER A CA 1
ATOM 2722 C C . SER A 1 338 ? -6.473 -25.166 7.124 1.00 77.50 338 SER A C 1
ATOM 2724 O O . SER A 1 338 ? -6.510 -23.939 7.199 1.00 77.50 338 SER A O 1
ATOM 2726 N N . ARG A 1 339 ? -7.022 -25.957 8.052 1.00 80.44 339 ARG A N 1
ATOM 2727 C CA . ARG A 1 339 ? -7.606 -25.508 9.331 1.00 80.44 339 ARG A CA 1
ATOM 2728 C C . ARG A 1 339 ? -6.934 -26.144 10.555 1.00 80.44 339 ARG A C 1
ATOM 2730 O O . ARG A 1 339 ? -7.449 -26.030 11.662 1.00 80.44 339 ARG A O 1
ATOM 2737 N N . GLU A 1 340 ? -5.829 -26.863 10.372 1.00 78.06 340 GLU A N 1
ATOM 2738 C CA . GLU A 1 340 ? -5.144 -27.534 11.479 1.00 78.06 340 GLU A CA 1
ATOM 2739 C C . GLU A 1 340 ? -4.333 -26.535 12.313 1.00 78.06 340 GLU A C 1
ATOM 2741 O O . GLU A 1 340 ? -3.384 -25.925 11.824 1.00 78.06 340 GLU A O 1
ATOM 2746 N N . SER A 1 341 ? -4.664 -26.414 13.599 1.00 74.69 341 SER A N 1
ATOM 2747 C CA . SER A 1 341 ? -4.033 -25.464 14.527 1.00 74.69 341 SER A CA 1
ATOM 2748 C C . SER A 1 341 ? -2.552 -25.743 14.824 1.00 74.69 341 SER A C 1
ATOM 2750 O O . SER A 1 341 ? -1.866 -24.878 15.364 1.00 74.69 341 SER A O 1
ATOM 2752 N N . LYS A 1 342 ? -2.026 -26.913 14.430 1.00 76.50 342 LYS A N 1
ATOM 2753 C CA . LYS A 1 342 ? -0.592 -27.233 14.536 1.00 76.50 342 LYS A CA 1
ATOM 2754 C C . LYS A 1 342 ? 0.279 -26.243 13.742 1.00 76.50 342 LYS A C 1
ATOM 2756 O O . LYS A 1 342 ? 1.328 -25.848 14.218 1.00 76.50 342 LYS A O 1
ATOM 2761 N N . TYR A 1 343 ? -0.201 -25.749 12.597 1.00 72.00 343 TYR A N 1
ATOM 2762 C CA . TYR A 1 343 ? 0.563 -24.826 11.746 1.00 72.00 343 TYR A CA 1
ATOM 2763 C C . TYR A 1 343 ? 0.689 -23.403 12.316 1.00 72.00 343 TYR A C 1
ATOM 2765 O O . TYR A 1 343 ? 1.383 -22.570 11.741 1.00 72.00 343 TYR A O 1
ATOM 2773 N N . ILE A 1 344 ? -0.013 -23.094 13.413 1.00 73.25 344 ILE A N 1
ATOM 2774 C CA . ILE A 1 344 ? -0.030 -21.767 14.044 1.00 73.25 344 ILE A CA 1
ATOM 2775 C C . ILE A 1 344 ? 0.494 -21.803 15.486 1.00 73.25 344 ILE A C 1
ATOM 2777 O O . ILE A 1 344 ? 0.278 -20.850 16.235 1.00 73.25 344 ILE A O 1
ATOM 2781 N N . GLU A 1 345 ? 1.190 -22.873 15.904 1.00 66.00 345 GLU A N 1
ATOM 2782 C CA . GLU A 1 345 ? 1.619 -23.033 17.304 1.00 66.00 345 GLU A CA 1
ATOM 2783 C C . GLU A 1 345 ? 2.511 -21.888 17.809 1.00 66.00 345 GLU A C 1
ATOM 2785 O O . GLU A 1 345 ? 2.397 -21.514 18.978 1.00 66.00 345 GLU A O 1
ATOM 2790 N N . THR A 1 346 ? 3.324 -21.280 16.937 1.00 65.69 346 THR A N 1
ATOM 2791 C CA . THR A 1 346 ? 4.150 -20.101 17.258 1.00 65.69 346 THR A CA 1
ATOM 2792 C C . THR A 1 346 ? 3.324 -18.831 17.491 1.00 65.69 346 THR A C 1
ATOM 2794 O O . THR A 1 346 ? 3.768 -17.936 18.204 1.00 65.69 346 THR A O 1
ATOM 2797 N N . ASN A 1 347 ? 2.112 -18.755 16.928 1.00 66.69 347 ASN A N 1
ATOM 2798 C CA . ASN A 1 347 ? 1.334 -17.519 16.766 1.00 66.69 347 ASN A CA 1
ATOM 2799 C C . ASN A 1 347 ? 0.013 -17.518 17.567 1.00 66.69 347 ASN A C 1
ATOM 2801 O O . ASN A 1 347 ? -0.805 -16.607 17.427 1.00 66.69 347 ASN A O 1
ATOM 2805 N N . LYS A 1 348 ? -0.191 -18.516 18.442 1.00 70.56 348 LYS A N 1
ATOM 2806 C CA . LYS A 1 348 ? -1.412 -18.750 19.248 1.00 70.56 348 LYS A CA 1
ATOM 2807 C C . LYS A 1 348 ? -1.951 -17.533 20.016 1.00 70.56 348 LYS A C 1
ATOM 2809 O O . LYS A 1 348 ? -3.132 -17.496 20.345 1.00 70.56 348 LYS A O 1
ATOM 2814 N N . LYS A 1 349 ? -1.126 -16.526 20.327 1.00 75.25 349 LYS A N 1
ATOM 2815 C CA . LYS A 1 349 ? -1.579 -15.317 21.044 1.00 75.25 349 LYS A CA 1
ATOM 2816 C C . LYS A 1 349 ? -2.409 -14.372 20.162 1.00 75.25 349 LYS A C 1
ATOM 2818 O O . LYS A 1 349 ? -3.344 -13.756 20.674 1.00 75.25 349 LYS A O 1
ATOM 2823 N N . ALA A 1 350 ? -2.103 -14.304 18.862 1.00 74.69 350 ALA A N 1
ATOM 2824 C CA . ALA A 1 350 ? -2.799 -13.469 17.881 1.00 74.69 350 ALA A CA 1
ATOM 2825 C C . ALA A 1 350 ? -3.961 -14.188 17.169 1.00 74.69 350 ALA A C 1
ATOM 2827 O O . ALA A 1 350 ? -4.751 -13.530 16.491 1.00 74.69 350 ALA A O 1
ATOM 2828 N N . GLU A 1 351 ? -4.115 -15.508 17.341 1.00 81.69 351 GLU A N 1
ATOM 2829 C CA . GLU A 1 351 ? -5.174 -16.331 16.725 1.00 81.69 351 GLU A CA 1
ATOM 2830 C C . GLU A 1 351 ? -6.574 -15.715 16.891 1.00 81.69 351 GLU A C 1
ATOM 2832 O O . GLU A 1 351 ? -7.304 -15.539 15.919 1.00 81.69 351 GLU A O 1
ATOM 2837 N N . GLN A 1 352 ? -6.914 -15.268 18.102 1.00 83.81 352 GLN A N 1
ATOM 2838 C CA . GLN A 1 352 ? -8.206 -14.640 18.413 1.00 83.81 352 GLN A CA 1
ATOM 2839 C C . GLN A 1 352 ? -8.473 -13.316 17.660 1.00 83.81 352 GLN A C 1
ATOM 2841 O O . GLN A 1 352 ? -9.630 -12.910 17.510 1.00 83.81 352 GLN A O 1
ATOM 2846 N N . CYS A 1 353 ? -7.420 -12.653 17.168 1.00 88.44 353 CYS A N 1
ATOM 2847 C CA . CYS A 1 353 ? -7.480 -11.402 16.406 1.00 88.44 353 CYS A CA 1
ATOM 2848 C C . CYS A 1 353 ? -7.021 -11.574 14.942 1.00 88.44 353 CYS A C 1
ATOM 2850 O O . CYS A 1 353 ? -6.768 -10.593 14.248 1.00 88.44 353 CYS A O 1
ATOM 2852 N N . THR A 1 354 ? -6.974 -12.820 14.462 1.00 89.62 354 THR A N 1
ATOM 2853 C CA . THR A 1 354 ? -6.648 -13.210 13.084 1.00 89.62 354 THR A CA 1
ATOM 2854 C C . THR A 1 354 ? -7.866 -13.893 12.452 1.00 89.62 354 THR A C 1
ATOM 2856 O O . THR A 1 354 ? -8.665 -14.515 13.151 1.00 89.62 354 THR A O 1
ATOM 2859 N N . ASP A 1 355 ? -8.046 -13.771 11.135 1.00 90.38 355 ASP A N 1
ATOM 2860 C CA . ASP A 1 355 ? -9.062 -14.529 10.385 1.00 90.38 355 ASP A CA 1
ATOM 2861 C C . ASP A 1 355 ? -8.434 -15.459 9.332 1.00 90.38 355 ASP A C 1
ATOM 2863 O O . ASP A 1 355 ? -9.010 -16.501 9.023 1.00 90.38 355 ASP A O 1
ATOM 2867 N N . VAL A 1 356 ? -7.247 -15.119 8.811 1.00 88.75 356 VAL A N 1
ATOM 2868 C CA . VAL A 1 356 ? -6.471 -15.948 7.874 1.00 88.75 356 VAL A CA 1
ATOM 2869 C C . VAL A 1 356 ? -4.991 -15.955 8.265 1.00 88.75 356 VAL A C 1
ATOM 2871 O O . VAL A 1 356 ? -4.422 -14.918 8.598 1.00 88.75 356 VAL A O 1
ATOM 2874 N N . PHE A 1 357 ? -4.354 -17.120 8.167 1.00 84.56 357 PHE A N 1
ATOM 2875 C CA . PHE A 1 357 ? -2.903 -17.276 8.257 1.00 84.56 357 PHE A CA 1
ATOM 2876 C C . PHE A 1 357 ? -2.327 -17.622 6.877 1.00 84.56 357 PHE A C 1
ATOM 2878 O O . PHE A 1 357 ? -2.895 -18.458 6.173 1.00 84.56 357 PHE A O 1
ATOM 2885 N N . ILE A 1 358 ? -1.207 -17.003 6.496 1.00 79.75 358 ILE A N 1
ATOM 2886 C CA . ILE A 1 358 ? -0.510 -17.252 5.222 1.00 79.75 358 ILE A CA 1
ATOM 2887 C C . ILE A 1 358 ? 0.969 -17.585 5.442 1.00 79.75 358 ILE A C 1
ATOM 2889 O O . ILE A 1 358 ? 1.633 -16.987 6.281 1.00 79.75 358 ILE A O 1
ATOM 2893 N N . ASN A 1 359 ? 1.508 -18.531 4.675 1.00 71.19 359 ASN A N 1
ATOM 2894 C CA . ASN A 1 359 ? 2.945 -18.803 4.671 1.00 71.19 359 ASN A CA 1
ATOM 2895 C C . ASN A 1 359 ? 3.639 -17.759 3.778 1.00 71.19 359 ASN A C 1
ATOM 2897 O O . ASN A 1 359 ? 3.441 -17.764 2.562 1.00 71.19 359 ASN A O 1
ATOM 2901 N N . ILE A 1 360 ? 4.404 -16.851 4.389 1.00 63.59 360 ILE A N 1
ATOM 2902 C CA . ILE A 1 360 ? 5.278 -15.894 3.698 1.00 63.59 360 ILE A CA 1
ATOM 2903 C C . ILE A 1 360 ? 6.719 -16.283 4.046 1.00 63.59 360 ILE A C 1
ATOM 2905 O O . ILE A 1 360 ? 7.041 -16.312 5.233 1.00 63.59 360 ILE A O 1
ATOM 2909 N N . PRO A 1 361 ? 7.601 -16.536 3.064 1.00 52.69 361 PRO A N 1
ATOM 2910 C CA . PRO A 1 361 ? 9.034 -16.648 3.321 1.00 52.69 361 PRO A CA 1
ATOM 2911 C C . PRO A 1 361 ? 9.593 -15.298 3.803 1.00 52.69 361 PRO A C 1
ATOM 2913 O O . PRO A 1 361 ? 9.551 -14.324 3.050 1.00 52.69 361 PRO A O 1
ATOM 2916 N N . ASN A 1 362 ? 10.126 -15.227 5.027 1.00 45.31 362 ASN A N 1
ATOM 2917 C CA . ASN A 1 362 ? 10.872 -14.045 5.476 1.00 45.31 362 ASN A CA 1
ATOM 2918 C C . ASN A 1 362 ? 12.241 -13.968 4.771 1.00 45.31 362 ASN A C 1
ATOM 2920 O O . ASN A 1 362 ? 13.022 -14.918 4.818 1.00 45.31 362 ASN A O 1
ATOM 2924 N N . ASP A 1 363 ? 12.544 -12.806 4.183 1.00 42.44 363 ASP A N 1
ATOM 2925 C CA . ASP A 1 363 ? 13.906 -12.359 3.843 1.00 42.44 363 ASP A CA 1
ATOM 2926 C C . ASP A 1 363 ? 14.578 -11.876 5.164 1.00 42.44 363 ASP A C 1
ATOM 2928 O O . ASP A 1 363 ? 14.560 -10.680 5.466 1.00 42.44 363 ASP A O 1
ATOM 2932 N N . GLU A 1 364 ? 15.124 -12.800 5.970 1.00 35.91 364 GLU A N 1
ATOM 2933 C CA . GLU A 1 364 ? 16.017 -12.519 7.126 1.00 35.91 364 GLU A CA 1
ATOM 2934 C C . GLU A 1 364 ? 17.500 -12.775 6.785 1.00 35.91 364 GLU A C 1
ATOM 2936 O O . GLU A 1 364 ? 17.825 -13.896 6.329 1.00 35.91 364 GLU A O 1
#

pLDDT: mean 79.71, std 20.01, range [22.39, 98.38]

Foldseek 3Di:
DDDDDDDDDDDDDDDDDDDDDDDDDPPPPPDPPDPPPFPCLPLLVVLLVVLVVLLVVFPFALVPPVVGLQSDWDWFWAAAADDDPLAALPEEEEEEAPLQVLLCSFQCSNQENFEWEQDLQQATDGDGDIAIAGNSSRCSGHVRRNPPSRSQGQVVSSVSCVVSCCRRDVPGHDPDPDNPSVVVVSVSCNVRVSYGYHYYHDPCLVSLVCLQPDPDDLVVSLVSLLSNLLNNAVNVLCVCVVNVHAAYEAADAPDPVSCPPHPDDQVSLLSSLLSNLVRHVVSNQPSHNHQYEYEADDLVAADDPSGSNCSPQQDDDPSYFYEAEFACPVDDADPVGDDDCVRCPSRVRRVNRHDYYYHDDDPD

Radius of gyration: 25.33 Å; Cα contacts (8 Å, |Δi|>4): 537; chains: 1; bounding box: 69×57×85 Å